Protein AF-A0A915YEK1-F1 (afdb_monomer_lite)

InterPro domains:
  IPR003736 Phenylacetic acid degradation-related domain [TIGR00369] (71-172)
  IPR006683 Thioesterase domain [PF03061] (92-166)
  IPR029069 HotDog domain superfamily [SSF54637] (61-173)

Sequence (188 aa):
MKVKVVNLLKWRLYWIEVFVKFLFLLAMLILLPKLTTMTRTTAETHYRKLERMYLDGANINSSFYETTSLNIKKESAIITLEVSPKYFHALGAMHGSVYFKVLDDAAFFAVNSIVMDAFVLTTNYNINIVRPISKGLIKAVGTVKFASRNLWIAESTLFDEKERVIAFGTGHFAKSRVALTEEIGYKL

Secondary structure (DSSP, 8-state):
--HHHHHHHHHHHHHHHHHHHHHHHHHHHHHHHHHHHHHHHHHHHHHHHHHHIIIII-HHHHHH-TT-EEEEETTEEEEEEEE-GGGB-TTSSB-HHHHHHHHHHHHHHHHHTT--SEEEEEEEEEEEE-S---SEEEEEEEEEEEE-SSEEEEEEEEE-TTS-EEEEEEEEEEEEEEE--GGGT---

Structure (mmCIF, N/CA/C/O backbone):
data_AF-A0A915YEK1-F1
#
_entry.id   AF-A0A915YEK1-F1
#
loop_
_atom_site.group_PDB
_atom_site.id
_atom_site.type_symbol
_atom_site.label_atom_id
_atom_site.label_alt_id
_atom_site.label_comp_id
_atom_site.label_asym_id
_atom_site.label_entity_id
_atom_site.label_seq_id
_atom_site.pdbx_PDB_ins_code
_atom_site.Cartn_x
_atom_site.Cartn_y
_atom_site.Cartn_z
_atom_site.occupancy
_atom_site.B_iso_or_equiv
_atom_site.auth_seq_id
_atom_site.auth_comp_id
_atom_site.auth_asym_id
_atom_site.auth_atom_id
_atom_site.pdbx_PDB_model_num
ATOM 1 N N . MET A 1 1 ? 29.144 -55.603 -50.527 1.00 50.78 1 MET A N 1
ATOM 2 C CA . MET A 1 1 ? 29.940 -54.826 -49.543 1.00 50.78 1 MET A CA 1
ATOM 3 C C . MET A 1 1 ? 29.463 -53.362 -49.370 1.00 50.78 1 MET A C 1
ATOM 5 O O . MET A 1 1 ? 30.287 -52.489 -49.155 1.00 50.78 1 MET A O 1
ATOM 9 N N . LYS A 1 2 ? 28.147 -53.057 -49.428 1.00 53.25 2 LYS A N 1
ATOM 10 C CA . LYS A 1 2 ? 27.610 -51.670 -49.325 1.00 53.25 2 LYS A CA 1
ATOM 11 C C . LYS A 1 2 ? 26.556 -51.444 -48.218 1.00 53.25 2 LYS A C 1
ATOM 13 O O . LYS A 1 2 ? 26.176 -50.309 -47.969 1.00 53.25 2 LYS A O 1
ATOM 18 N N . VAL A 1 3 ? 26.127 -52.492 -47.506 1.00 51.69 3 VAL A N 1
ATOM 19 C CA . VAL A 1 3 ? 25.037 -52.413 -46.504 1.00 51.69 3 VAL A CA 1
ATOM 20 C C . VAL A 1 3 ? 25.525 -51.973 -45.108 1.00 51.69 3 VAL A C 1
ATOM 22 O O . VAL A 1 3 ? 24.765 -51.391 -44.343 1.00 51.69 3 VAL A O 1
ATOM 25 N N . LYS A 1 4 ? 26.813 -52.155 -44.773 1.00 53.88 4 LYS A N 1
ATOM 26 C CA . LYS A 1 4 ? 27.356 -51.791 -43.445 1.00 53.88 4 LYS A CA 1
ATOM 27 C C . LYS A 1 4 ? 27.524 -50.278 -43.215 1.00 53.88 4 LYS A C 1
ATOM 29 O O . LYS A 1 4 ? 27.482 -49.840 -42.071 1.00 53.88 4 LYS A O 1
ATOM 34 N N . VAL A 1 5 ? 27.680 -49.474 -44.270 1.00 55.62 5 VAL A N 1
ATOM 35 C CA . VAL A 1 5 ? 28.007 -48.036 -44.148 1.00 55.62 5 VAL A CA 1
ATOM 36 C C . VAL A 1 5 ? 26.777 -47.183 -43.795 1.00 55.62 5 VAL A C 1
ATOM 38 O O . VAL A 1 5 ? 26.886 -46.240 -43.016 1.00 55.62 5 VAL A O 1
ATOM 41 N N . VAL A 1 6 ? 25.586 -47.551 -44.289 1.00 55.66 6 VAL A N 1
ATOM 42 C CA . VAL A 1 6 ? 24.334 -46.797 -44.058 1.00 55.66 6 VAL A CA 1
ATOM 43 C C . VAL A 1 6 ? 23.870 -46.880 -42.596 1.00 55.66 6 VAL A C 1
ATOM 45 O O . VAL A 1 6 ? 23.358 -45.901 -42.053 1.00 55.66 6 VAL A O 1
ATOM 48 N N . ASN A 1 7 ? 24.109 -48.010 -41.922 1.00 61.06 7 ASN A N 1
ATOM 49 C CA . ASN A 1 7 ? 23.816 -48.145 -40.493 1.00 61.06 7 ASN A CA 1
ATOM 50 C C . ASN A 1 7 ? 24.747 -47.282 -39.631 1.00 61.06 7 ASN A C 1
ATOM 52 O O . ASN A 1 7 ? 24.288 -46.683 -38.665 1.00 61.06 7 ASN A O 1
ATOM 56 N N . LEU A 1 8 ? 26.021 -47.132 -40.002 1.00 64.12 8 LEU A N 1
ATOM 57 C CA . LEU A 1 8 ? 26.974 -46.348 -39.212 1.00 64.12 8 LEU A CA 1
ATOM 58 C C . LEU A 1 8 ? 26.590 -44.858 -39.133 1.00 64.12 8 LEU A C 1
ATOM 60 O O . LEU A 1 8 ? 26.720 -44.244 -38.076 1.00 64.12 8 LEU A O 1
ATOM 64 N N . LEU A 1 9 ? 26.070 -44.283 -40.228 1.00 70.19 9 LEU A N 1
ATOM 65 C CA . LEU A 1 9 ? 25.613 -42.887 -40.256 1.00 70.19 9 LEU A CA 1
ATOM 66 C C . LEU A 1 9 ? 24.375 -42.658 -39.378 1.00 70.19 9 LEU A C 1
ATOM 68 O O . LEU A 1 9 ? 24.336 -41.682 -38.632 1.00 70.19 9 LEU A O 1
ATOM 72 N N . LYS A 1 10 ? 23.385 -43.559 -39.434 1.00 70.94 10 LYS A N 1
ATOM 73 C CA . LYS A 1 10 ? 22.173 -43.469 -38.601 1.00 70.94 10 LYS A CA 1
ATOM 74 C C . LYS A 1 10 ? 22.495 -43.584 -37.112 1.00 70.94 10 LYS A C 1
ATOM 76 O O . LYS A 1 10 ? 21.968 -42.817 -36.314 1.00 70.94 10 LYS A O 1
ATOM 81 N N . TRP A 1 11 ? 23.404 -44.488 -36.751 1.00 71.44 11 TRP A N 1
ATOM 82 C CA . TRP A 1 11 ? 23.879 -44.631 -35.375 1.00 71.44 11 TRP A CA 1
ATOM 83 C C . TRP A 1 11 ? 24.640 -43.391 -34.903 1.00 71.44 11 TRP A C 1
ATOM 85 O O . TRP A 1 11 ? 24.411 -42.912 -33.798 1.00 71.44 11 TRP A O 1
ATOM 95 N N . ARG A 1 12 ? 25.494 -42.815 -35.753 1.00 77.19 12 ARG A N 1
ATOM 96 C CA . ARG A 1 12 ? 26.216 -41.580 -35.436 1.00 77.19 12 ARG A CA 1
ATOM 97 C C . ARG A 1 12 ? 25.271 -40.389 -35.239 1.00 77.19 12 ARG A C 1
ATOM 99 O O . ARG A 1 12 ? 25.464 -39.637 -34.293 1.00 77.19 12 ARG A O 1
ATOM 106 N N . LEU A 1 13 ? 24.237 -40.245 -36.070 1.00 79.75 13 LEU A N 1
ATOM 107 C CA . LEU A 1 13 ? 23.200 -39.215 -35.905 1.00 79.75 13 LEU A CA 1
ATOM 108 C C . LEU A 1 13 ? 22.395 -39.407 -34.610 1.00 79.75 13 LEU A C 1
ATOM 110 O O . LEU A 1 13 ? 22.196 -38.444 -33.877 1.00 79.75 13 LEU A O 1
ATOM 114 N N . TYR A 1 14 ? 22.016 -40.647 -34.284 1.00 83.12 14 TYR A N 1
ATOM 115 C CA . TYR A 1 14 ? 21.336 -40.974 -33.027 1.00 83.12 14 TYR A CA 1
ATOM 116 C C . TYR A 1 14 ? 22.173 -40.589 -31.799 1.00 83.12 14 TYR A C 1
ATOM 118 O O . TYR A 1 14 ? 21.686 -39.910 -30.899 1.00 83.12 14 TYR A O 1
ATOM 126 N N . TRP A 1 15 ? 23.458 -40.956 -31.774 1.00 83.44 15 TRP A N 1
ATOM 127 C CA . TRP A 1 15 ? 24.345 -40.597 -30.665 1.00 83.44 15 TRP A CA 1
ATOM 128 C C . TRP A 1 15 ? 24.617 -39.092 -30.580 1.00 83.44 15 TRP A C 1
ATOM 130 O O . TRP A 1 15 ? 24.758 -38.578 -29.474 1.00 83.44 15 TRP A O 1
ATOM 140 N N . ILE A 1 16 ? 24.628 -38.369 -31.707 1.00 86.44 16 ILE A N 1
ATOM 141 C CA . ILE A 1 16 ? 24.692 -36.900 -31.712 1.00 86.44 16 ILE A CA 1
ATOM 142 C C . ILE A 1 16 ? 23.433 -36.306 -31.072 1.00 86.44 16 ILE A C 1
ATOM 144 O O . ILE A 1 16 ? 23.559 -35.445 -30.208 1.00 86.44 16 ILE A O 1
ATOM 148 N N . GLU A 1 17 ? 22.230 -36.770 -31.422 1.00 86.88 17 GLU A N 1
ATOM 149 C CA . GLU A 1 17 ? 20.994 -36.283 -30.791 1.00 86.88 17 GLU A CA 1
ATOM 150 C C . GLU A 1 17 ? 20.956 -36.563 -29.286 1.00 86.88 17 GLU A C 1
ATOM 152 O O . GLU A 1 17 ? 20.589 -35.687 -28.500 1.00 86.88 17 GLU A O 1
ATOM 157 N N . VAL A 1 18 ? 21.352 -37.770 -28.873 1.00 84.31 18 VAL A N 1
ATOM 158 C CA . VAL A 1 18 ? 21.442 -38.145 -27.454 1.00 84.31 18 VAL A CA 1
ATOM 159 C C . VAL A 1 18 ? 22.453 -37.254 -26.730 1.00 84.31 18 VAL A C 1
ATOM 161 O O . VAL A 1 18 ? 22.159 -36.746 -25.649 1.00 84.31 18 VAL A O 1
ATOM 164 N N . PHE A 1 19 ? 23.609 -36.997 -27.342 1.00 87.19 19 PHE A N 1
ATOM 165 C CA . PHE A 1 19 ? 24.644 -36.130 -26.786 1.00 87.19 19 PHE A CA 1
ATOM 166 C C . PHE A 1 19 ? 24.195 -34.663 -26.688 1.00 87.19 19 PHE A C 1
ATOM 168 O O . PHE A 1 19 ? 24.424 -34.024 -25.665 1.00 87.19 19 PHE A O 1
ATOM 175 N N . VAL A 1 20 ? 23.487 -34.137 -27.693 1.00 85.31 20 VAL A N 1
ATOM 176 C CA . VAL A 1 20 ? 22.922 -32.775 -27.674 1.00 85.31 20 VAL A CA 1
ATOM 177 C C . VAL A 1 20 ? 21.846 -32.637 -26.594 1.00 85.31 20 VAL A C 1
ATOM 179 O O . VAL A 1 20 ? 21.864 -31.664 -25.842 1.00 85.31 20 VAL A O 1
ATOM 182 N N . LYS A 1 21 ? 20.945 -33.621 -26.453 1.00 86.38 21 LYS A N 1
ATOM 183 C CA . LYS A 1 21 ? 19.943 -33.647 -25.369 1.00 86.38 21 LYS A CA 1
ATOM 184 C C . LYS A 1 21 ? 20.601 -33.718 -23.991 1.00 86.38 21 LYS A C 1
ATOM 186 O O . LYS A 1 21 ? 20.160 -33.030 -23.073 1.00 86.38 21 LYS A O 1
ATOM 191 N N . PHE A 1 22 ? 21.672 -34.500 -23.855 1.00 89.06 22 PHE A N 1
ATOM 192 C CA . PHE A 1 22 ? 22.452 -34.584 -22.623 1.00 89.06 22 PHE A CA 1
ATOM 193 C C . PHE A 1 22 ? 23.141 -33.254 -22.287 1.00 89.06 22 PHE A C 1
ATOM 195 O O . PHE A 1 22 ? 23.030 -32.787 -21.156 1.00 89.06 22 PHE A O 1
ATOM 202 N N . LEU A 1 23 ? 23.776 -32.594 -23.265 1.00 87.44 23 LEU A N 1
ATOM 203 C CA . LEU A 1 23 ? 24.356 -31.261 -23.075 1.00 87.44 23 LEU A CA 1
ATOM 204 C C . LEU A 1 23 ? 2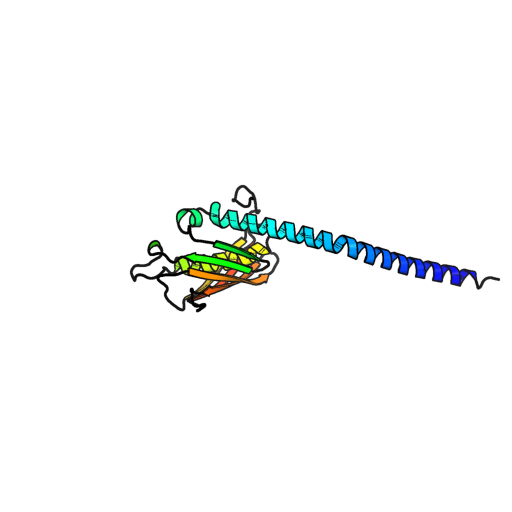3.302 -30.223 -22.683 1.00 87.44 23 LEU A C 1
ATOM 206 O O . LEU A 1 23 ? 23.563 -29.400 -21.810 1.00 87.44 23 LEU A O 1
ATOM 210 N N . PHE A 1 24 ? 22.116 -30.265 -23.294 1.00 86.62 24 PHE A N 1
ATOM 211 C CA . PHE A 1 24 ? 21.024 -29.351 -22.966 1.00 86.62 24 PHE A CA 1
ATOM 212 C C . PHE A 1 24 ? 20.520 -29.558 -21.530 1.00 86.62 24 PHE A C 1
ATOM 214 O O . PHE A 1 24 ? 20.350 -28.590 -20.791 1.00 86.62 24 PHE A O 1
ATOM 221 N N . LEU A 1 25 ? 20.349 -30.813 -21.100 1.00 83.88 25 LEU A N 1
ATOM 222 C CA . LEU A 1 25 ? 19.944 -31.147 -19.733 1.00 83.88 25 LEU A CA 1
ATOM 223 C C . LEU A 1 25 ? 21.012 -30.738 -18.705 1.00 83.88 25 LEU A C 1
ATOM 225 O O . LEU A 1 25 ? 20.683 -30.163 -17.668 1.00 83.88 25 LEU A O 1
ATOM 229 N N . LEU A 1 26 ? 22.291 -30.978 -19.011 1.00 86.06 26 LEU A N 1
ATOM 230 C CA . LEU A 1 26 ? 23.419 -30.571 -18.171 1.00 86.06 26 LEU A CA 1
ATOM 231 C C . LEU A 1 26 ? 23.511 -29.041 -18.065 1.00 86.06 26 LEU A C 1
ATOM 233 O O . LEU A 1 26 ? 23.693 -28.505 -16.972 1.00 86.06 26 LEU A O 1
ATOM 237 N N . ALA A 1 27 ? 23.317 -28.328 -19.178 1.00 84.38 27 ALA A N 1
ATOM 238 C CA . ALA A 1 27 ? 23.248 -26.872 -19.195 1.00 84.38 27 ALA A CA 1
ATOM 239 C C . ALA A 1 27 ? 22.065 -26.356 -18.361 1.00 84.38 27 ALA A C 1
ATOM 241 O O . ALA A 1 27 ? 22.257 -25.441 -17.564 1.00 84.38 27 ALA A O 1
ATOM 242 N N . MET A 1 28 ? 20.873 -26.962 -18.466 1.00 86.00 28 MET A N 1
ATOM 243 C CA . MET A 1 28 ? 19.726 -26.615 -17.616 1.00 86.00 28 MET A CA 1
ATOM 244 C C . MET A 1 28 ? 20.032 -26.824 -16.130 1.00 86.00 28 MET A C 1
ATOM 246 O O . MET A 1 28 ? 19.750 -25.924 -15.342 1.00 86.00 28 MET A O 1
ATOM 250 N N . LEU A 1 29 ? 20.659 -27.940 -15.737 1.00 85.50 29 LEU A N 1
ATOM 251 C CA . LEU A 1 29 ? 21.021 -28.201 -14.335 1.00 85.50 29 LEU A CA 1
ATOM 252 C C . LEU A 1 29 ? 21.954 -27.126 -13.751 1.00 85.50 29 LEU A C 1
ATOM 254 O O . LEU A 1 29 ? 21.853 -26.792 -12.574 1.00 85.50 29 LEU A O 1
ATOM 258 N N . ILE A 1 30 ? 22.850 -26.577 -14.574 1.00 83.50 30 ILE A N 1
ATOM 259 C CA . ILE A 1 30 ? 23.821 -25.553 -14.162 1.00 83.50 30 ILE A CA 1
ATOM 260 C C . ILE A 1 30 ? 23.214 -24.140 -14.219 1.00 83.50 30 ILE A C 1
ATOM 262 O O . ILE A 1 30 ? 23.509 -23.298 -13.365 1.00 83.50 30 ILE A O 1
ATOM 266 N N . LEU A 1 31 ? 22.386 -23.853 -15.226 1.00 80.12 31 LEU A N 1
ATOM 267 C CA . LEU A 1 31 ? 21.853 -22.515 -15.500 1.00 80.12 31 LEU A CA 1
ATOM 268 C C . LEU A 1 31 ? 20.572 -22.206 -14.720 1.00 80.12 31 LEU A C 1
ATOM 270 O O . LEU A 1 31 ? 20.424 -21.076 -14.259 1.00 80.12 31 LEU A O 1
ATOM 274 N N . LEU A 1 32 ? 19.666 -23.171 -14.528 1.00 75.38 32 LEU A N 1
ATOM 275 C CA . LEU A 1 32 ? 18.390 -22.952 -13.830 1.00 75.38 32 LEU A CA 1
ATOM 276 C C . LEU A 1 32 ? 18.566 -22.402 -12.406 1.00 75.38 32 LEU A C 1
ATOM 278 O O . LEU A 1 32 ? 17.885 -21.425 -12.083 1.00 75.38 32 LEU A O 1
ATOM 282 N N . PRO A 1 33 ? 19.475 -22.932 -11.559 1.00 79.38 33 PRO A N 1
ATOM 283 C CA . PRO A 1 33 ? 19.689 -22.377 -10.225 1.00 79.38 33 PRO A CA 1
ATOM 284 C C . PRO A 1 33 ? 20.208 -20.938 -10.290 1.00 79.38 33 PRO A C 1
ATOM 286 O O . PRO A 1 33 ? 19.747 -20.086 -9.538 1.00 79.38 33 PRO A O 1
ATOM 289 N N . LYS A 1 34 ? 21.116 -20.638 -11.230 1.00 70.56 34 LYS A N 1
ATOM 290 C CA . LYS A 1 34 ? 21.669 -19.287 -11.418 1.00 70.56 34 LYS A CA 1
ATOM 291 C C . LYS A 1 34 ? 20.609 -18.295 -11.893 1.00 70.56 34 LYS A C 1
ATOM 293 O O . LYS A 1 34 ? 20.523 -17.206 -11.332 1.00 70.56 34 LYS A O 1
ATOM 298 N N . LEU A 1 35 ? 19.783 -18.668 -12.876 1.00 67.88 35 LEU A N 1
ATOM 299 C CA . LEU A 1 35 ? 18.660 -17.841 -13.330 1.00 67.88 35 LEU A CA 1
ATOM 300 C C . LEU A 1 35 ? 17.668 -17.601 -12.192 1.00 67.88 35 LEU A C 1
ATOM 302 O O . LEU A 1 35 ? 17.277 -16.463 -11.954 1.00 67.88 35 LEU A O 1
ATOM 306 N N . THR A 1 36 ? 17.309 -18.652 -11.455 1.00 66.94 36 THR A N 1
ATOM 307 C CA . THR A 1 36 ? 16.372 -18.554 -10.330 1.00 66.94 36 THR A CA 1
ATOM 308 C C . THR A 1 36 ? 16.906 -17.598 -9.263 1.00 66.94 36 THR A C 1
ATOM 310 O O . THR A 1 36 ? 16.206 -16.668 -8.867 1.00 66.94 36 THR A O 1
ATOM 313 N N . THR A 1 37 ? 18.172 -17.742 -8.864 1.00 64.00 37 THR A N 1
ATOM 314 C CA . THR A 1 37 ? 18.816 -16.830 -7.910 1.00 64.00 37 THR A CA 1
ATOM 315 C C . THR A 1 37 ? 18.851 -15.394 -8.429 1.00 64.00 37 THR A C 1
ATOM 317 O O . THR A 1 37 ? 18.431 -14.496 -7.706 1.00 64.00 37 THR A O 1
ATOM 320 N N . MET A 1 38 ? 19.260 -15.157 -9.683 1.00 65.62 38 MET A N 1
ATOM 321 C CA . MET A 1 38 ? 19.274 -13.800 -10.245 1.00 65.62 38 MET A CA 1
ATOM 322 C C . MET A 1 38 ? 17.877 -13.171 -10.261 1.00 65.62 38 MET A C 1
ATOM 324 O O . MET A 1 38 ? 17.702 -12.074 -9.738 1.00 65.62 38 MET A O 1
ATOM 328 N N . THR A 1 39 ? 16.862 -13.880 -10.764 1.00 65.75 39 THR A N 1
ATOM 329 C CA . THR A 1 39 ? 15.478 -13.368 -10.781 1.00 65.75 39 THR A CA 1
ATOM 330 C C . THR A 1 39 ? 14.965 -13.031 -9.383 1.00 65.75 39 THR A C 1
ATOM 332 O O . THR A 1 39 ? 14.313 -12.004 -9.197 1.00 65.75 39 THR A O 1
ATOM 335 N N . ARG A 1 40 ? 15.319 -13.845 -8.381 1.00 67.88 40 ARG A N 1
ATOM 336 C CA . ARG A 1 40 ? 14.974 -13.596 -6.983 1.00 67.88 40 ARG A CA 1
ATOM 337 C C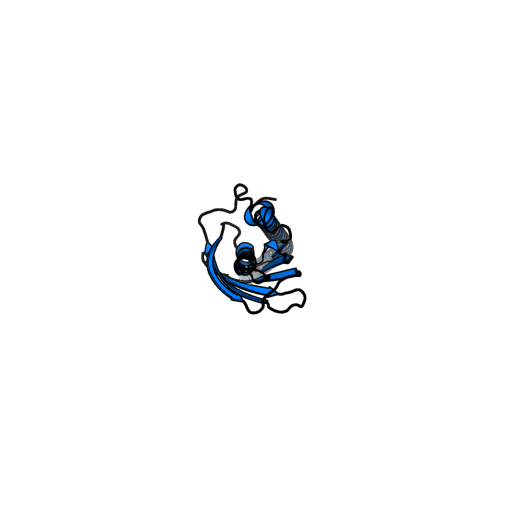 . ARG A 1 40 ? 15.662 -12.340 -6.448 1.00 67.88 40 ARG A C 1
ATOM 339 O O . ARG A 1 40 ? 14.987 -11.505 -5.858 1.00 67.88 40 ARG A O 1
ATOM 346 N N . THR A 1 41 ? 16.954 -12.153 -6.721 1.00 73.19 41 THR A N 1
ATOM 347 C CA . THR A 1 41 ? 17.689 -10.945 -6.300 1.00 73.19 41 THR A CA 1
ATOM 348 C C . THR A 1 41 ? 17.171 -9.670 -6.970 1.00 73.19 41 THR A C 1
ATOM 350 O O . THR A 1 41 ? 17.112 -8.618 -6.333 1.00 73.19 41 THR A O 1
ATOM 353 N N . THR A 1 42 ? 16.728 -9.749 -8.230 1.00 86.12 42 THR A N 1
ATOM 354 C CA . THR A 1 42 ? 16.113 -8.618 -8.938 1.00 86.12 42 THR A CA 1
ATOM 355 C C . THR A 1 42 ? 14.752 -8.261 -8.341 1.00 86.12 42 THR A C 1
ATOM 357 O O . THR A 1 42 ? 14.496 -7.086 -8.089 1.00 86.12 42 THR A O 1
ATOM 360 N N . ALA A 1 43 ? 13.906 -9.257 -8.059 1.00 92.25 43 ALA A N 1
ATOM 361 C CA . ALA A 1 43 ? 12.600 -9.042 -7.438 1.00 92.25 43 ALA A CA 1
ATOM 362 C C . ALA A 1 43 ? 12.721 -8.485 -6.010 1.00 92.25 43 ALA A C 1
ATOM 364 O O . ALA A 1 43 ? 12.078 -7.493 -5.685 1.00 92.25 43 ALA A O 1
ATOM 365 N N . GLU A 1 44 ? 13.588 -9.064 -5.175 1.00 94.25 44 GLU A N 1
ATOM 366 C CA . GLU A 1 44 ? 13.835 -8.571 -3.814 1.00 94.25 44 GLU A CA 1
ATOM 367 C C . GLU A 1 44 ? 14.336 -7.119 -3.835 1.00 94.25 44 GLU A C 1
ATOM 369 O O . GLU A 1 44 ? 13.835 -6.280 -3.087 1.00 94.25 44 GLU A O 1
ATOM 374 N N . THR A 1 45 ? 15.258 -6.790 -4.745 1.00 96.88 45 THR A N 1
ATOM 375 C CA . THR A 1 45 ? 15.738 -5.412 -4.931 1.00 96.88 45 THR A CA 1
ATOM 376 C C . THR A 1 45 ? 14.608 -4.467 -5.336 1.00 96.88 45 THR A C 1
ATOM 378 O O . THR A 1 45 ? 14.476 -3.386 -4.766 1.00 96.88 45 THR A O 1
ATOM 381 N N . HIS A 1 46 ? 13.782 -4.870 -6.302 1.00 97.56 46 HIS A N 1
ATOM 382 C CA . HIS A 1 46 ? 12.630 -4.094 -6.753 1.00 97.56 46 HIS A CA 1
ATOM 383 C C . HIS A 1 46 ? 11.658 -3.802 -5.602 1.00 97.56 46 HIS A C 1
ATOM 385 O O . HIS A 1 46 ? 11.269 -2.652 -5.403 1.00 97.56 46 HIS A O 1
ATOM 391 N N . TYR A 1 47 ? 11.345 -4.805 -4.781 1.00 98.19 47 TYR A N 1
ATOM 392 C CA . TYR A 1 47 ? 10.459 -4.644 -3.629 1.00 98.19 47 TYR A CA 1
ATOM 393 C C . TYR A 1 47 ? 11.028 -3.678 -2.593 1.00 98.19 47 TYR A C 1
ATOM 395 O O . TYR A 1 47 ? 10.314 -2.791 -2.140 1.00 98.19 47 TYR A O 1
ATOM 403 N N . ARG A 1 48 ? 12.327 -3.764 -2.277 1.00 97.94 48 ARG A N 1
ATOM 404 C CA . ARG A 1 48 ? 12.968 -2.818 -1.348 1.00 97.94 48 ARG A CA 1
ATOM 405 C C . ARG A 1 48 ? 12.934 -1.377 -1.850 1.00 97.94 48 ARG A C 1
ATOM 407 O O . ARG A 1 48 ? 12.711 -0.465 -1.060 1.00 97.94 48 ARG A O 1
ATOM 414 N N . LYS A 1 49 ? 13.121 -1.163 -3.154 1.00 97.94 49 LYS A N 1
ATOM 415 C CA . LYS A 1 49 ? 13.003 0.171 -3.757 1.00 97.94 49 LYS A CA 1
ATOM 416 C C . LYS A 1 49 ? 11.573 0.713 -3.671 1.00 97.94 49 LYS A C 1
ATOM 418 O O . LYS A 1 49 ? 11.396 1.885 -3.359 1.00 97.94 49 LYS A O 1
ATOM 423 N N . LEU A 1 50 ? 10.561 -0.129 -3.908 1.00 98.12 50 LEU A N 1
ATOM 424 C CA . LEU A 1 50 ? 9.151 0.243 -3.731 1.00 98.12 50 LEU A CA 1
ATOM 425 C C . LEU A 1 50 ? 8.823 0.569 -2.267 1.00 98.12 50 LEU A C 1
ATOM 427 O O . LEU A 1 50 ? 8.153 1.563 -2.006 1.00 98.12 50 LEU A O 1
ATOM 431 N N . GLU A 1 51 ? 9.324 -0.230 -1.322 1.00 97.88 51 GLU A N 1
ATOM 432 C CA . GLU A 1 51 ? 9.154 0.004 0.117 1.00 97.88 51 GLU A CA 1
ATOM 433 C C . GLU A 1 51 ? 9.692 1.379 0.528 1.00 97.88 51 GLU A C 1
ATOM 435 O O . GLU A 1 51 ? 8.980 2.138 1.179 1.00 97.88 51 GLU A O 1
ATOM 440 N N . ARG A 1 52 ? 10.899 1.751 0.088 1.00 96.38 52 ARG A N 1
ATOM 441 C CA . ARG A 1 52 ? 11.478 3.075 0.380 1.00 96.38 52 ARG A CA 1
ATOM 442 C C . ARG A 1 52 ? 10.760 4.214 -0.327 1.00 96.38 52 ARG A C 1
ATOM 444 O O . ARG A 1 52 ? 10.494 5.246 0.283 1.00 96.38 52 ARG A O 1
ATOM 451 N N . MET A 1 53 ? 10.401 4.019 -1.597 1.00 96.69 53 MET A N 1
ATOM 452 C CA . MET A 1 53 ? 9.596 4.983 -2.350 1.00 96.69 53 MET A CA 1
ATOM 453 C C . MET A 1 53 ? 8.290 5.301 -1.609 1.00 96.69 53 MET A C 1
ATOM 455 O O . MET A 1 53 ? 7.873 6.454 -1.559 1.00 96.69 53 MET A O 1
ATOM 459 N N . TYR A 1 54 ? 7.670 4.288 -1.001 1.00 97.06 54 TYR A N 1
ATOM 460 C CA . TYR A 1 54 ? 6.443 4.427 -0.230 1.00 97.06 54 TYR A CA 1
ATOM 461 C C . TYR A 1 54 ? 6.662 5.058 1.146 1.00 97.06 54 TYR A C 1
ATOM 463 O O . TYR A 1 54 ? 6.004 6.044 1.465 1.00 97.06 54 TYR A O 1
ATOM 471 N N . LEU A 1 55 ? 7.543 4.492 1.970 1.00 95.75 55 LEU A N 1
ATOM 472 C CA . LEU A 1 55 ? 7.681 4.877 3.377 1.00 95.75 55 LEU A CA 1
ATOM 473 C C . LEU A 1 55 ? 8.408 6.217 3.542 1.00 95.75 55 LEU A C 1
ATOM 475 O O . LEU A 1 55 ? 7.961 7.060 4.317 1.00 95.75 55 LEU A O 1
ATOM 479 N N . ASP A 1 56 ? 9.468 6.434 2.762 1.00 92.31 56 ASP A N 1
ATOM 480 C CA . ASP A 1 56 ? 10.347 7.598 2.898 1.00 92.31 56 ASP A CA 1
ATOM 481 C C . ASP A 1 56 ? 10.100 8.634 1.794 1.00 92.31 56 ASP A C 1
ATOM 483 O O . ASP A 1 56 ? 10.125 9.840 2.039 1.00 92.31 56 ASP A O 1
ATOM 487 N N . GLY A 1 57 ? 9.872 8.166 0.562 1.00 92.12 57 GLY A N 1
ATOM 488 C CA . GLY A 1 57 ? 9.756 9.021 -0.622 1.00 92.12 57 GLY A CA 1
ATOM 489 C C . GLY A 1 57 ? 8.405 9.722 -0.766 1.00 92.12 57 GLY A C 1
ATOM 490 O O . GLY A 1 57 ? 8.333 10.821 -1.317 1.00 92.12 57 GLY A O 1
ATOM 491 N N . ALA A 1 58 ? 7.324 9.119 -0.269 1.00 94.25 58 ALA A N 1
ATOM 492 C CA . ALA A 1 58 ? 5.993 9.697 -0.369 1.00 94.25 58 ALA A CA 1
ATOM 493 C C . ALA A 1 58 ? 5.701 10.605 0.834 1.00 94.25 58 ALA A C 1
ATOM 495 O O . ALA A 1 58 ? 5.437 10.123 1.936 1.00 94.25 58 ALA A O 1
ATOM 496 N N . ASN A 1 59 ? 5.646 11.923 0.598 1.00 94.88 59 ASN A N 1
ATOM 497 C CA . ASN A 1 59 ? 5.371 12.939 1.628 1.00 94.88 59 ASN A CA 1
ATOM 498 C C . ASN A 1 59 ? 4.147 12.621 2.494 1.00 94.88 59 ASN A C 1
ATOM 500 O O . ASN A 1 59 ? 4.140 12.900 3.690 1.00 94.88 59 ASN A O 1
ATOM 504 N N . ILE A 1 60 ? 3.103 12.036 1.898 1.00 94.50 60 ILE A N 1
ATOM 505 C CA . ILE A 1 60 ? 1.890 11.673 2.629 1.00 94.50 60 ILE A CA 1
ATOM 506 C C . ILE A 1 60 ? 2.183 10.665 3.749 1.00 94.50 60 ILE A C 1
ATOM 508 O O . ILE A 1 60 ? 1.643 10.819 4.838 1.00 94.50 60 ILE A O 1
ATOM 512 N N . ASN A 1 61 ? 3.055 9.677 3.522 1.00 94.38 61 ASN A N 1
ATOM 513 C CA . ASN A 1 61 ? 3.400 8.679 4.535 1.00 94.38 61 ASN A CA 1
ATOM 514 C C . ASN A 1 61 ? 4.357 9.246 5.569 1.00 94.38 61 ASN A C 1
ATOM 516 O O . ASN A 1 61 ? 4.050 9.183 6.757 1.00 94.38 61 ASN A O 1
ATOM 520 N N . SER A 1 62 ? 5.452 9.858 5.118 1.00 89.44 62 SER A N 1
ATOM 521 C CA . SER A 1 62 ? 6.471 10.404 6.015 1.00 89.44 62 SER A CA 1
ATOM 522 C C . SER A 1 62 ? 5.939 11.525 6.914 1.00 89.44 62 SER A C 1
ATOM 524 O O . SER A 1 62 ? 6.437 11.699 8.022 1.00 89.44 62 SER A O 1
ATOM 526 N N . SER A 1 63 ? 4.899 12.250 6.480 1.00 92.62 63 SER A N 1
ATOM 527 C CA . SER A 1 63 ? 4.325 13.365 7.250 1.00 92.62 63 SER A CA 1
ATOM 528 C C . SER A 1 63 ? 3.103 13.000 8.100 1.00 92.62 63 SER A C 1
ATOM 530 O O . SER A 1 63 ? 2.809 13.720 9.051 1.00 92.62 63 SER A O 1
ATOM 532 N N . PHE A 1 64 ? 2.347 11.943 7.762 1.00 94.12 64 PHE A N 1
ATOM 533 C CA . PHE A 1 64 ? 1.055 11.663 8.419 1.00 94.12 64 PHE A CA 1
ATOM 534 C C . PHE A 1 64 ? 0.856 10.215 8.889 1.00 94.12 64 PHE A C 1
ATOM 536 O O . PHE A 1 64 ? -0.010 9.978 9.743 1.00 94.12 64 PHE A O 1
ATOM 543 N N . TYR A 1 65 ? 1.620 9.246 8.377 1.00 96.81 65 TYR A N 1
ATOM 544 C CA . TYR A 1 65 ? 1.404 7.813 8.613 1.00 96.81 65 TYR A CA 1
ATOM 545 C C . TYR A 1 65 ? 2.693 7.085 9.022 1.00 96.81 65 TYR A C 1
ATOM 547 O O . TYR A 1 65 ? 3.113 6.121 8.387 1.00 96.81 65 TYR A O 1
ATOM 555 N N . GLU A 1 66 ? 3.301 7.526 10.119 1.00 93.88 66 GLU A N 1
ATOM 556 C CA . GLU A 1 66 ? 4.632 7.116 10.593 1.00 93.88 66 GLU A CA 1
ATOM 557 C C . GLU A 1 66 ? 4.686 5.657 11.073 1.00 93.88 66 GLU A C 1
ATOM 559 O O . GLU A 1 66 ? 5.754 5.056 11.106 1.00 93.88 66 GLU A O 1
ATOM 564 N N . THR A 1 67 ? 3.544 5.067 11.439 1.00 97.25 67 THR A N 1
ATOM 565 C CA . THR A 1 67 ? 3.450 3.656 11.861 1.00 97.25 67 THR A CA 1
ATOM 566 C C . THR A 1 67 ? 3.169 2.702 10.702 1.00 97.25 67 THR A C 1
ATOM 568 O O . THR A 1 67 ? 2.948 1.508 10.917 1.00 97.25 67 THR A O 1
ATOM 571 N N . THR A 1 68 ? 3.154 3.215 9.469 1.00 98.25 68 THR A N 1
ATOM 572 C CA . THR A 1 68 ? 2.915 2.392 8.287 1.00 98.25 68 THR A CA 1
ATOM 573 C C . THR A 1 68 ? 4.052 1.401 8.087 1.00 98.25 68 THR A C 1
ATOM 575 O O . THR A 1 68 ? 5.221 1.777 8.097 1.00 98.25 68 THR A O 1
ATOM 578 N N . SER A 1 69 ? 3.714 0.142 7.821 1.00 98.31 69 SER A N 1
ATOM 579 C CA . SER A 1 69 ? 4.660 -0.829 7.270 1.00 98.31 69 SER A CA 1
ATOM 580 C C . SER A 1 69 ? 4.173 -1.346 5.923 1.00 98.31 69 SER A C 1
ATOM 582 O O . SER A 1 69 ? 2.979 -1.296 5.628 1.00 98.31 69 SER A O 1
ATOM 584 N N . LEU A 1 70 ? 5.101 -1.840 5.106 1.00 98.69 70 LEU A N 1
ATOM 585 C CA . LEU A 1 70 ? 4.815 -2.467 3.824 1.00 98.69 70 LEU A CA 1
ATOM 586 C C . LEU A 1 70 ? 5.680 -3.721 3.680 1.00 98.69 70 LEU A C 1
ATOM 588 O O . LEU A 1 70 ? 6.893 -3.674 3.868 1.00 98.69 70 LEU A O 1
ATOM 592 N N . ASN A 1 71 ? 5.051 -4.843 3.340 1.00 98.62 71 ASN A N 1
ATOM 593 C CA . ASN A 1 71 ? 5.721 -6.068 2.928 1.00 98.62 71 ASN A CA 1
ATOM 594 C C . ASN A 1 71 ? 5.212 -6.482 1.550 1.00 98.62 71 ASN A C 1
ATOM 596 O O . ASN A 1 71 ? 4.019 -6.741 1.389 1.00 98.62 71 ASN A O 1
ATOM 600 N N . ILE A 1 72 ? 6.111 -6.575 0.573 1.00 98.75 72 ILE A N 1
ATOM 601 C CA . ILE A 1 72 ? 5.758 -6.948 -0.799 1.00 98.75 72 ILE A CA 1
ATOM 602 C C . ILE A 1 72 ? 6.193 -8.385 -1.083 1.00 98.75 72 ILE A C 1
ATOM 604 O O . ILE A 1 72 ? 7.298 -8.817 -0.745 1.00 98.75 72 ILE A O 1
ATOM 608 N N . LYS A 1 73 ? 5.313 -9.128 -1.749 1.00 98.31 73 LYS A N 1
ATOM 609 C CA . LYS A 1 73 ? 5.589 -10.419 -2.379 1.00 98.31 73 LYS A CA 1
ATOM 610 C C . LYS A 1 73 ? 5.083 -10.376 -3.817 1.00 98.31 73 LYS A C 1
ATOM 612 O O . LYS A 1 73 ? 4.392 -9.449 -4.224 1.00 98.31 73 LYS A O 1
ATOM 617 N N . LYS A 1 74 ? 5.418 -11.398 -4.604 1.00 98.12 74 LYS A N 1
ATOM 618 C CA . LYS A 1 74 ? 4.878 -11.505 -5.962 1.00 98.12 74 LYS A CA 1
ATOM 619 C C . LYS A 1 74 ? 3.344 -11.525 -5.903 1.00 98.12 74 LYS A C 1
ATOM 621 O O . LYS A 1 74 ? 2.779 -12.369 -5.213 1.00 98.12 74 LYS A O 1
ATOM 626 N N . GLU A 1 75 ? 2.717 -10.600 -6.625 1.00 98.62 75 GLU A N 1
ATOM 627 C CA . GLU A 1 75 ? 1.265 -10.416 -6.772 1.00 98.62 75 GLU A CA 1
ATOM 628 C C . GLU A 1 75 ? 0.511 -10.128 -5.465 1.00 98.62 75 GLU A C 1
ATOM 630 O O . GLU A 1 75 ? -0.714 -10.242 -5.420 1.00 98.62 75 GLU A O 1
ATOM 635 N N . SER A 1 76 ? 1.216 -9.728 -4.402 1.00 98.75 76 SER A N 1
ATOM 636 C CA . SER A 1 76 ? 0.617 -9.462 -3.096 1.00 98.75 76 SER A CA 1
ATOM 637 C C . SER A 1 76 ? 1.407 -8.426 -2.304 1.00 98.75 76 SER A C 1
ATOM 639 O O . SER A 1 76 ? 2.634 -8.394 -2.347 1.00 98.75 76 SER A O 1
ATOM 641 N N . ALA A 1 77 ? 0.709 -7.600 -1.535 1.00 98.88 77 ALA A N 1
ATOM 642 C CA . ALA A 1 77 ? 1.338 -6.709 -0.575 1.00 98.88 77 ALA A CA 1
ATOM 643 C C . ALA A 1 77 ? 0.521 -6.654 0.711 1.00 98.88 77 ALA A C 1
ATOM 645 O O . ALA A 1 77 ? -0.707 -6.753 0.691 1.00 98.88 77 ALA A O 1
ATOM 646 N N . ILE A 1 78 ? 1.218 -6.505 1.831 1.00 98.94 78 ILE A N 1
ATOM 647 C CA . ILE A 1 78 ? 0.623 -6.348 3.151 1.00 98.94 78 ILE A CA 1
ATOM 648 C C . ILE A 1 78 ? 1.042 -4.991 3.687 1.00 98.94 78 ILE A C 1
ATOM 650 O O . ILE A 1 78 ? 2.235 -4.695 3.739 1.00 98.94 78 ILE A O 1
ATOM 654 N N . ILE A 1 79 ? 0.064 -4.195 4.103 1.00 98.88 79 ILE A N 1
ATOM 655 C CA . ILE A 1 79 ? 0.286 -2.914 4.767 1.00 98.88 79 ILE A CA 1
ATOM 656 C C . ILE A 1 79 ? -0.297 -2.983 6.163 1.00 98.88 79 ILE A C 1
ATOM 658 O O . ILE A 1 79 ? -1.411 -3.472 6.347 1.00 98.88 79 ILE A O 1
ATOM 662 N N . THR A 1 80 ? 0.435 -2.468 7.144 1.00 98.81 80 THR A N 1
ATOM 663 C CA . THR A 1 80 ? -0.096 -2.273 8.496 1.00 98.81 80 THR A CA 1
ATOM 664 C C . THR A 1 80 ? -0.069 -0.807 8.875 1.00 98.81 80 THR A C 1
ATOM 666 O O . THR A 1 80 ? 0.810 -0.084 8.419 1.00 98.81 80 THR A O 1
ATOM 669 N N . LEU A 1 81 ? -0.997 -0.385 9.729 1.00 98.75 81 LEU A N 1
ATOM 670 C CA . LEU A 1 81 ? -1.044 0.964 10.292 1.00 98.75 81 LEU A CA 1
ATOM 671 C C . LEU A 1 81 ? -1.615 0.897 11.713 1.00 98.75 81 LEU A C 1
ATOM 673 O O . LEU A 1 81 ? -2.609 0.210 11.941 1.00 98.75 81 LEU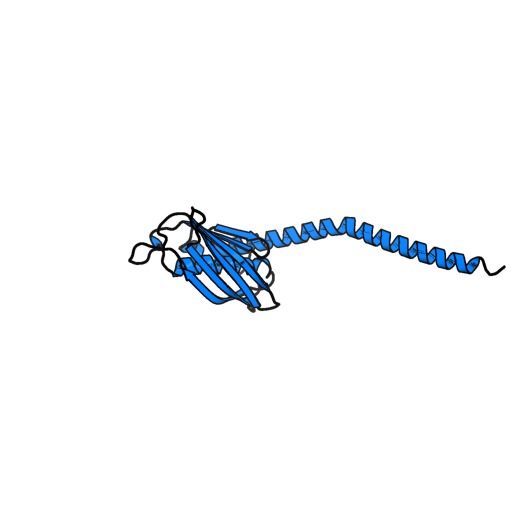 A O 1
ATOM 677 N N . GLU A 1 82 ? -1.012 1.611 12.662 1.00 98.50 82 GLU A N 1
ATOM 678 C CA . GLU A 1 82 ? -1.588 1.764 14.005 1.00 98.50 82 GLU A CA 1
ATOM 679 C C . GLU A 1 82 ? -2.662 2.857 13.980 1.00 98.50 82 GLU A C 1
ATOM 681 O O . GLU A 1 82 ? -2.393 3.996 13.586 1.00 98.50 82 GLU A O 1
ATOM 686 N N . VAL A 1 83 ? -3.885 2.535 14.405 1.00 98.38 83 VAL A N 1
ATOM 687 C CA . VAL A 1 83 ? -4.987 3.502 14.427 1.00 98.38 83 VAL A CA 1
ATOM 688 C C . VAL A 1 83 ? -4.760 4.533 15.534 1.00 98.38 83 VAL A C 1
ATOM 690 O O . VAL A 1 83 ? -4.629 4.197 16.708 1.00 98.38 83 VAL A O 1
ATOM 693 N N . SER A 1 84 ? -4.776 5.813 15.159 1.00 97.94 84 SER A N 1
ATOM 694 C CA . SER A 1 84 ? -4.510 6.949 16.044 1.00 97.94 84 SER A CA 1
ATOM 695 C C . SER A 1 84 ? -5.640 7.988 15.989 1.00 97.94 84 SER A C 1
ATOM 697 O O . SER A 1 84 ? -6.224 8.174 14.917 1.00 97.94 84 SER A O 1
ATOM 699 N N . PRO A 1 85 ? -5.921 8.732 17.083 1.00 97.69 85 PRO A N 1
ATOM 700 C CA . PRO A 1 85 ? -6.938 9.788 17.104 1.00 97.69 85 PRO A CA 1
ATOM 701 C C . PRO A 1 85 ? -6.811 10.856 16.016 1.00 97.69 85 PRO A C 1
ATOM 703 O O . PRO A 1 85 ? -7.817 11.419 15.594 1.00 97.69 85 PRO A O 1
ATOM 706 N N . LYS A 1 86 ? -5.600 11.100 15.498 1.00 96.94 86 LYS A N 1
ATOM 707 C CA . LYS A 1 86 ? -5.379 12.031 14.376 1.00 96.94 86 LYS A CA 1
ATOM 708 C C . LYS A 1 86 ? -6.055 11.603 13.068 1.00 96.94 86 LYS A C 1
ATOM 710 O O . LYS A 1 86 ? -6.188 12.409 12.155 1.00 96.94 86 LYS A O 1
ATOM 715 N N . TYR A 1 87 ? -6.474 10.343 12.969 1.00 98.12 87 TYR A N 1
ATOM 716 C CA . TYR A 1 87 ? -7.190 9.801 11.818 1.00 98.12 87 TYR A CA 1
ATOM 717 C C . TYR A 1 87 ? -8.707 9.890 11.962 1.00 98.12 87 TYR A C 1
ATOM 719 O O . TYR A 1 87 ? -9.418 9.408 11.080 1.00 98.12 87 TYR A O 1
ATOM 727 N N . PHE A 1 88 ? -9.226 10.423 13.070 1.00 98.44 88 PHE A N 1
ATOM 728 C CA . PHE A 1 88 ? -10.650 10.328 13.358 1.00 98.44 88 PHE A CA 1
ATOM 729 C C . PHE A 1 88 ? -11.455 11.442 12.701 1.00 98.44 88 PHE A C 1
ATOM 731 O O . PHE A 1 88 ? -11.042 12.595 12.631 1.00 98.44 88 PHE A O 1
ATOM 738 N N . HIS A 1 89 ? -12.660 11.089 12.267 1.00 97.81 89 HIS A N 1
ATOM 739 C CA . HIS A 1 89 ? -13.714 12.062 12.005 1.00 97.81 89 HIS A CA 1
ATOM 740 C C . HIS A 1 89 ? -14.403 12.484 13.316 1.00 97.81 89 HIS A C 1
ATOM 742 O O . HIS A 1 89 ? -14.188 11.872 14.365 1.00 97.81 89 HIS A O 1
ATOM 748 N N . ALA A 1 90 ? -15.339 13.434 13.248 1.00 97.50 90 ALA A N 1
ATOM 749 C CA . ALA A 1 90 ? -16.013 14.014 14.417 1.00 97.50 90 ALA A CA 1
ATOM 750 C C . ALA A 1 90 ? -16.696 13.007 15.374 1.00 97.50 90 ALA A C 1
ATOM 752 O O . ALA A 1 90 ? -16.796 13.286 16.563 1.00 97.50 90 ALA A O 1
ATOM 753 N N . LEU A 1 91 ? -17.123 11.826 14.901 1.00 96.88 91 LEU A N 1
ATOM 754 C CA . LEU A 1 91 ? -17.715 10.776 15.753 1.00 96.88 91 LEU A CA 1
ATOM 755 C C . LEU A 1 91 ? -16.688 9.858 16.457 1.00 96.88 91 LEU A C 1
ATOM 757 O O . LEU A 1 91 ? -17.072 8.836 17.016 1.00 96.88 91 LEU A O 1
ATOM 761 N N . GLY A 1 92 ? -15.388 10.174 16.422 1.00 97.19 92 GLY A N 1
ATOM 762 C CA . GLY A 1 92 ? -14.370 9.444 17.195 1.00 97.19 92 GLY A CA 1
ATOM 763 C C . GLY A 1 92 ? -13.959 8.074 16.634 1.00 97.19 92 GLY A C 1
ATOM 764 O O . GLY A 1 92 ? -13.489 7.220 17.383 1.00 97.19 92 GLY A O 1
ATOM 765 N N . ALA A 1 93 ? -14.129 7.854 15.329 1.00 98.00 93 ALA A N 1
ATOM 766 C CA . ALA A 1 93 ? -13.633 6.675 14.618 1.00 98.00 93 ALA A CA 1
ATOM 767 C C . ALA A 1 93 ? -12.836 7.095 13.380 1.00 98.00 93 ALA A C 1
ATOM 769 O O . ALA A 1 93 ? -12.962 8.228 12.910 1.00 98.00 93 ALA A O 1
ATOM 770 N N . MET A 1 94 ? -12.011 6.181 12.868 1.00 98.19 94 MET A N 1
ATOM 771 C CA . MET A 1 94 ? -11.163 6.393 11.697 1.00 98.19 94 MET A CA 1
ATOM 772 C C . MET A 1 94 ? -11.976 6.929 10.508 1.00 98.19 94 MET A C 1
ATOM 774 O O . MET A 1 94 ? -13.048 6.416 10.195 1.00 98.19 94 MET A O 1
ATOM 778 N N . HIS A 1 95 ? -11.476 7.971 9.846 1.00 98.38 95 HIS A N 1
ATOM 779 C CA . HIS A 1 95 ? -12.123 8.581 8.689 1.00 98.38 95 HIS A CA 1
ATOM 780 C C . HIS A 1 95 ? -12.029 7.659 7.459 1.00 98.38 95 HIS A C 1
ATOM 782 O O . HIS A 1 95 ? -11.029 6.966 7.261 1.00 98.38 95 HIS A O 1
ATOM 788 N N . GLY A 1 96 ? -13.048 7.688 6.589 1.00 98.06 96 GLY A N 1
ATOM 789 C CA . GLY A 1 96 ? -13.136 6.853 5.380 1.00 98.06 96 GLY A CA 1
ATOM 790 C C . GLY A 1 96 ? -11.919 6.950 4.447 1.00 98.06 96 GLY A C 1
ATOM 791 O O . GLY A 1 96 ? -11.541 5.967 3.815 1.00 98.06 96 GLY A O 1
ATOM 792 N N . SER A 1 97 ? -11.254 8.108 4.420 1.00 98.12 97 SER A N 1
ATOM 793 C CA . SER A 1 97 ? -10.021 8.331 3.649 1.00 98.12 97 SER A CA 1
ATOM 794 C C . SER A 1 97 ? -8.873 7.412 4.066 1.00 98.12 97 SER A C 1
ATOM 796 O O . SER A 1 97 ? -8.088 7.014 3.212 1.00 98.12 97 SER A O 1
ATOM 798 N N . VAL A 1 98 ? -8.779 7.043 5.347 1.00 98.50 98 VAL A N 1
ATOM 799 C CA . VAL A 1 98 ? -7.711 6.161 5.837 1.00 98.50 98 VAL A CA 1
ATOM 800 C C . VAL A 1 98 ? -7.992 4.712 5.453 1.00 98.50 98 VAL A C 1
ATOM 802 O O . VAL A 1 98 ? -7.076 4.021 5.018 1.00 98.50 98 VAL A O 1
ATOM 805 N N . TYR A 1 99 ? -9.256 4.268 5.501 1.00 98.75 99 TYR A N 1
ATOM 806 C CA . TYR A 1 99 ? -9.631 2.956 4.954 1.00 98.75 99 TYR A CA 1
ATOM 807 C C . TYR A 1 99 ? -9.276 2.866 3.471 1.00 98.75 99 TYR A C 1
ATOM 809 O O . TYR A 1 99 ? -8.623 1.909 3.064 1.00 98.75 99 TYR A O 1
ATOM 817 N N . PHE A 1 100 ? -9.689 3.869 2.683 1.00 98.69 100 PHE A N 1
ATOM 818 C CA . PHE A 1 100 ? -9.390 3.933 1.254 1.00 98.69 100 PHE A CA 1
ATOM 819 C C . PHE A 1 100 ? -7.885 3.880 1.001 1.00 98.69 100 PHE A C 1
ATOM 821 O O . PHE A 1 100 ? -7.444 3.008 0.264 1.00 98.69 100 PHE A O 1
ATOM 828 N N . LYS A 1 101 ? -7.107 4.745 1.663 1.00 98.38 101 LYS A N 1
ATOM 829 C CA . LYS A 1 101 ? -5.652 4.796 1.511 1.00 98.38 101 LYS A CA 1
ATOM 830 C C . LYS A 1 101 ? -5.008 3.424 1.718 1.00 98.38 101 LYS A C 1
ATOM 832 O O . LYS A 1 101 ? -4.343 2.927 0.823 1.00 98.38 101 LYS A O 1
ATOM 837 N N . VAL A 1 102 ? -5.218 2.798 2.877 1.00 98.56 102 VAL A N 1
ATOM 838 C CA . VAL A 1 102 ? -4.503 1.557 3.234 1.00 98.56 102 VAL A CA 1
ATOM 839 C C . VAL A 1 102 ? -4.931 0.392 2.325 1.00 98.56 102 VAL A C 1
ATOM 841 O O . VAL A 1 102 ? -4.110 -0.454 1.971 1.00 98.56 102 VAL A O 1
ATOM 844 N N . LEU A 1 103 ? -6.200 0.356 1.904 1.00 98.94 103 LEU A N 1
ATOM 845 C CA . LEU A 1 103 ? -6.699 -0.635 0.948 1.00 98.94 103 LEU A CA 1
ATOM 846 C C . LEU A 1 103 ? -6.145 -0.423 -0.469 1.00 98.94 103 LEU A C 1
ATOM 848 O O . LEU A 1 103 ? -5.704 -1.399 -1.085 1.00 98.94 103 LEU A O 1
ATOM 852 N N . ASP A 1 104 ? -6.167 0.812 -0.976 1.00 98.88 104 ASP A N 1
ATOM 853 C CA . ASP A 1 104 ? -5.640 1.149 -2.301 1.00 98.88 104 ASP A CA 1
ATOM 854 C C . ASP A 1 104 ? -4.137 0.907 -2.356 1.00 98.88 104 ASP A C 1
ATOM 856 O O . ASP A 1 104 ? -3.682 0.201 -3.246 1.00 98.88 104 ASP A O 1
ATOM 860 N N . ASP A 1 105 ? -3.378 1.360 -1.355 1.00 98.75 105 ASP A N 1
ATOM 861 C CA . ASP A 1 105 ? -1.931 1.152 -1.289 1.00 98.75 105 ASP A CA 1
ATOM 862 C C . ASP A 1 105 ? -1.584 -0.350 -1.317 1.00 98.75 105 ASP A C 1
ATOM 864 O O . ASP A 1 105 ? -0.691 -0.777 -2.049 1.00 98.75 105 ASP A O 1
ATOM 868 N N . ALA A 1 106 ? -2.312 -1.196 -0.578 1.00 98.94 106 ALA A N 1
ATOM 869 C CA . ALA A 1 106 ? -2.051 -2.636 -0.575 1.00 98.94 106 ALA A CA 1
ATOM 870 C C . ALA A 1 106 ? -2.327 -3.271 -1.951 1.00 98.94 106 ALA A C 1
ATOM 872 O O . ALA A 1 106 ? -1.543 -4.093 -2.431 1.00 98.94 106 ALA A O 1
ATOM 873 N N . ALA A 1 107 ? -3.417 -2.883 -2.615 1.00 98.94 107 ALA A N 1
ATOM 874 C CA . ALA A 1 107 ? -3.728 -3.335 -3.971 1.00 98.94 107 ALA A CA 1
ATOM 875 C C . ALA A 1 107 ? -2.714 -2.791 -5.001 1.00 98.94 107 ALA A C 1
ATOM 877 O O . ALA A 1 107 ? -2.231 -3.534 -5.859 1.00 98.94 107 ALA A O 1
ATOM 878 N N . PHE A 1 108 ? -2.324 -1.526 -4.863 1.00 98.75 108 PHE A N 1
ATOM 879 C CA . PHE A 1 108 ? -1.331 -0.836 -5.675 1.00 98.75 108 PHE A CA 1
ATOM 880 C C . PHE A 1 108 ? 0.028 -1.533 -5.602 1.00 98.75 108 PHE A C 1
ATOM 882 O O . PHE A 1 108 ? 0.614 -1.843 -6.639 1.00 98.75 108 PHE A O 1
ATOM 889 N N . PHE A 1 109 ? 0.537 -1.839 -4.406 1.00 98.75 109 PHE A N 1
ATOM 890 C CA . PHE A 1 109 ? 1.825 -2.524 -4.266 1.00 98.75 109 PHE A CA 1
ATOM 891 C C . PHE A 1 109 ? 1.763 -3.997 -4.671 1.00 98.75 109 PHE A C 1
ATOM 893 O O . PHE A 1 109 ? 2.754 -4.518 -5.185 1.00 98.75 109 PHE A O 1
ATOM 900 N N . ALA A 1 110 ? 0.604 -4.652 -4.547 1.00 98.88 110 ALA A N 1
ATOM 901 C CA . ALA A 1 110 ? 0.407 -5.974 -5.135 1.00 98.88 110 ALA A CA 1
ATOM 902 C C . ALA A 1 110 ? 0.582 -5.930 -6.663 1.00 98.88 110 ALA A C 1
ATOM 904 O O . ALA A 1 110 ? 1.280 -6.778 -7.214 1.00 98.88 110 ALA A O 1
ATOM 905 N N . VAL A 1 111 ? 0.031 -4.918 -7.346 1.00 98.81 111 VAL A N 1
ATOM 906 C CA . VAL A 1 111 ? 0.247 -4.712 -8.790 1.00 98.81 111 VAL A CA 1
ATOM 907 C C . VAL A 1 111 ? 1.696 -4.342 -9.095 1.00 98.81 111 VAL A C 1
ATOM 909 O O . VAL A 1 111 ? 2.310 -4.964 -9.960 1.00 98.81 111 VAL A O 1
ATOM 912 N N . ASN A 1 112 ? 2.279 -3.380 -8.375 1.00 98.38 112 ASN A N 1
ATOM 913 C CA . ASN A 1 112 ? 3.656 -2.955 -8.640 1.00 98.38 112 ASN A CA 1
ATOM 914 C C . ASN A 1 112 ? 4.661 -4.088 -8.446 1.00 98.38 112 ASN A C 1
ATOM 916 O O . ASN A 1 112 ? 5.655 -4.092 -9.148 1.00 98.38 112 ASN A O 1
ATOM 920 N N . SER A 1 113 ? 4.378 -5.099 -7.616 1.00 98.38 113 SER A N 1
ATOM 921 C CA . SER A 1 113 ? 5.250 -6.275 -7.475 1.00 98.38 113 SER A CA 1
ATOM 922 C C . SER A 1 113 ? 5.558 -7.013 -8.793 1.00 98.38 113 SER A C 1
ATOM 924 O O . SER A 1 113 ? 6.545 -7.745 -8.879 1.00 98.38 113 SER A O 1
ATOM 926 N N . ILE A 1 114 ? 4.717 -6.845 -9.821 1.00 97.62 114 ILE A N 1
ATOM 927 C CA . ILE A 1 114 ? 4.896 -7.440 -11.152 1.00 97.62 114 ILE A CA 1
ATOM 928 C C . ILE A 1 114 ? 5.115 -6.398 -12.259 1.00 97.62 114 ILE A C 1
ATOM 930 O O . ILE A 1 114 ? 5.326 -6.780 -13.411 1.00 97.62 114 ILE A O 1
ATOM 934 N N . VAL A 1 115 ? 5.099 -5.099 -11.937 1.00 97.62 115 VAL A N 1
ATOM 935 C CA . VAL A 1 115 ? 5.348 -4.003 -12.886 1.00 97.62 115 VAL A CA 1
ATOM 936 C C . VAL A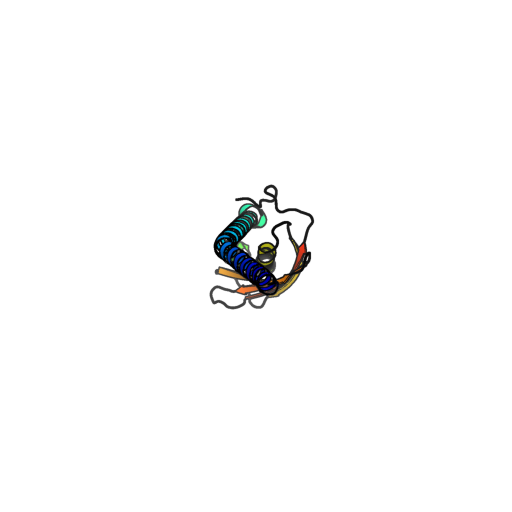 1 115 ? 6.692 -3.361 -12.564 1.00 97.62 115 VAL A C 1
ATOM 938 O O . VAL A 1 115 ? 6.819 -2.530 -11.674 1.00 97.62 115 VAL A O 1
ATOM 941 N N . MET A 1 116 ? 7.717 -3.765 -13.313 1.00 95.69 116 MET A N 1
ATOM 942 C CA . MET A 1 116 ? 9.107 -3.422 -12.995 1.00 95.69 116 MET A CA 1
ATOM 943 C C . MET A 1 116 ? 9.640 -2.187 -13.730 1.00 95.69 116 MET A C 1
ATOM 945 O O . MET A 1 116 ? 10.727 -1.717 -13.401 1.00 95.69 116 MET A O 1
ATOM 949 N N . ASP A 1 117 ? 8.926 -1.681 -14.738 1.00 94.94 117 ASP A N 1
ATOM 950 C CA . ASP A 1 117 ? 9.455 -0.690 -15.683 1.00 94.94 117 ASP A CA 1
ATOM 951 C C . ASP A 1 117 ? 8.767 0.679 -15.631 1.00 94.94 117 ASP A C 1
ATOM 953 O O . ASP A 1 117 ? 9.353 1.670 -16.065 1.00 94.94 117 ASP A O 1
ATOM 957 N N . ALA A 1 118 ? 7.550 0.765 -15.094 1.00 96.50 118 ALA A N 1
ATOM 958 C CA . ALA A 1 118 ? 6.789 2.007 -15.056 1.00 96.50 118 ALA A CA 1
ATOM 959 C C . ALA A 1 118 ? 5.948 2.136 -13.790 1.00 96.50 118 ALA A C 1
ATOM 961 O O . ALA A 1 118 ? 5.495 1.150 -13.216 1.00 96.50 118 ALA A O 1
ATOM 962 N N . PHE A 1 119 ? 5.683 3.380 -13.411 1.00 95.50 119 PHE A N 1
ATOM 963 C CA . PHE A 1 119 ? 4.735 3.715 -12.365 1.00 95.50 119 PHE A CA 1
ATOM 964 C C . PHE A 1 119 ? 3.312 3.376 -12.833 1.00 95.50 119 PHE A C 1
ATOM 966 O O . PHE A 1 119 ? 2.934 3.693 -13.969 1.00 95.50 119 PHE A O 1
ATOM 973 N N . VAL A 1 120 ? 2.511 2.744 -11.981 1.00 97.56 120 VAL A N 1
ATOM 974 C CA . VAL A 1 120 ? 1.080 2.508 -12.245 1.00 97.56 120 VAL A CA 1
ATOM 975 C C . VAL A 1 120 ? 0.230 3.583 -11.576 1.00 97.56 120 VAL A C 1
ATOM 977 O O . VAL A 1 120 ? 0.688 4.274 -10.676 1.00 97.56 120 VAL A O 1
ATOM 980 N N . LEU A 1 121 ? -1.009 3.751 -12.022 1.00 98.00 121 LEU A N 1
ATOM 981 C CA . LEU A 1 121 ? -1.938 4.744 -11.484 1.00 98.00 121 LEU A CA 1
ATOM 982 C C . LEU A 1 121 ? -3.263 4.077 -11.134 1.00 98.00 121 LEU A C 1
ATOM 984 O O . LEU A 1 121 ? -3.793 3.309 -11.941 1.00 98.00 121 LEU A O 1
ATOM 988 N N . THR A 1 122 ? -3.811 4.402 -9.965 1.00 98.69 122 THR A N 1
ATOM 989 C CA . THR A 1 122 ? -5.180 4.035 -9.592 1.00 98.69 122 THR A CA 1
ATOM 990 C C . THR A 1 122 ? -6.154 4.796 -10.492 1.00 98.69 122 THR A C 1
ATOM 992 O O . THR A 1 122 ? -6.141 6.023 -10.548 1.00 98.69 122 THR A O 1
ATOM 995 N N . THR A 1 123 ? -6.991 4.068 -11.229 1.00 98.56 123 THR A N 1
ATOM 996 C CA . THR A 1 123 ? -7.983 4.644 -12.162 1.00 98.56 123 THR A CA 1
ATOM 997 C C . THR A 1 123 ? -9.409 4.534 -11.644 1.00 98.56 123 THR A C 1
ATOM 999 O O . THR A 1 123 ? -10.254 5.370 -11.949 1.00 98.56 123 THR A O 1
ATOM 1002 N N . ASN A 1 124 ? -9.677 3.501 -10.850 1.00 98.69 124 ASN A N 1
ATOM 1003 C CA . ASN A 1 124 ? -10.939 3.287 -10.166 1.00 98.69 124 ASN A CA 1
ATOM 1004 C C . ASN A 1 124 ? -10.657 2.495 -8.892 1.00 98.69 124 ASN A C 1
ATOM 1006 O O . ASN A 1 124 ? -9.810 1.600 -8.904 1.00 98.69 124 ASN A O 1
ATOM 1010 N N . TYR A 1 125 ? -11.386 2.804 -7.827 1.00 98.75 125 TYR A N 1
ATOM 1011 C CA . TYR A 1 125 ? -11.415 1.971 -6.642 1.00 98.75 125 TYR A CA 1
ATOM 1012 C C . TYR A 1 125 ? -12.826 1.928 -6.062 1.00 98.75 125 TYR A C 1
ATOM 1014 O O . TYR A 1 125 ? -13.437 2.970 -5.817 1.00 98.75 125 TYR A O 1
ATOM 1022 N N . ASN A 1 126 ? -13.332 0.725 -5.802 1.00 98.75 126 ASN A N 1
ATOM 1023 C CA . ASN A 1 126 ? -14.566 0.514 -5.057 1.00 98.75 126 ASN A CA 1
ATOM 1024 C C . ASN A 1 126 ? -14.245 -0.063 -3.676 1.00 98.75 126 ASN A C 1
ATOM 1026 O O . ASN A 1 126 ? -13.472 -1.012 -3.563 1.00 98.75 126 ASN A O 1
ATOM 1030 N N . ILE A 1 127 ? -14.848 0.503 -2.630 1.00 98.62 127 ILE A N 1
ATOM 1031 C CA . ILE A 1 127 ? -14.637 0.103 -1.238 1.00 98.62 127 ILE A CA 1
ATOM 1032 C C . ILE A 1 127 ? -15.972 -0.159 -0.541 1.00 98.62 127 ILE A C 1
ATOM 1034 O O . ILE A 1 127 ? -16.929 0.598 -0.688 1.00 98.62 127 ILE A O 1
ATOM 1038 N N . ASN A 1 128 ? -15.989 -1.204 0.281 1.00 98.81 128 ASN A N 1
ATOM 1039 C CA . ASN A 1 128 ? -17.055 -1.536 1.213 1.00 98.81 128 ASN A CA 1
ATOM 1040 C C . ASN A 1 128 ? -16.488 -1.469 2.636 1.00 98.81 128 ASN A C 1
ATOM 1042 O O . ASN A 1 128 ? -15.598 -2.244 2.989 1.00 98.81 128 ASN A O 1
ATOM 1046 N N . ILE A 1 129 ? -16.991 -0.546 3.458 1.00 98.56 129 ILE A N 1
ATOM 1047 C CA . ILE A 1 129 ? -16.615 -0.419 4.874 1.00 98.56 129 ILE A CA 1
ATOM 1048 C C . ILE A 1 129 ? -17.681 -1.130 5.703 1.00 98.56 129 ILE A C 1
ATOM 1050 O O . ILE A 1 129 ? -18.853 -0.767 5.646 1.00 98.56 129 ILE A O 1
ATOM 1054 N N . VAL A 1 130 ? -17.282 -2.153 6.460 1.00 98.00 130 VAL A N 1
ATOM 1055 C CA . VAL A 1 130 ? -18.220 -3.031 7.178 1.00 98.00 130 VAL A CA 1
ATOM 1056 C C . VAL A 1 130 ? -18.235 -2.800 8.685 1.00 98.00 130 VAL A C 1
ATOM 1058 O O . VAL A 1 130 ? -19.225 -3.130 9.335 1.00 98.00 130 VAL A O 1
ATOM 1061 N N . ARG A 1 131 ? -17.149 -2.273 9.269 1.00 97.94 131 ARG A N 1
ATOM 1062 C CA . ARG A 1 131 ? -17.032 -2.048 10.719 1.00 97.94 131 ARG A CA 1
ATOM 1063 C C . ARG A 1 131 ? -16.242 -0.769 11.017 1.00 97.94 131 ARG A C 1
ATOM 1065 O O . ARG A 1 131 ? -15.191 -0.581 10.406 1.00 97.94 131 ARG A O 1
ATOM 1072 N N . PRO A 1 132 ? -16.690 0.077 11.964 1.00 97.62 132 PRO A N 1
ATOM 1073 C CA . PRO A 1 132 ? -15.891 1.200 12.436 1.00 97.62 132 PRO A CA 1
ATOM 1074 C C . PRO A 1 132 ? -14.716 0.710 13.295 1.00 97.62 132 PRO A C 1
ATOM 1076 O O . PRO A 1 132 ? -14.837 -0.283 14.018 1.00 97.62 132 PRO A O 1
ATOM 1079 N N . ILE A 1 133 ? -13.602 1.442 13.267 1.00 98.12 133 ILE A N 1
ATOM 1080 C CA . ILE A 1 133 ? -12.440 1.215 14.131 1.00 98.12 133 ILE A CA 1
ATOM 1081 C C . ILE A 1 133 ? -11.925 2.529 14.717 1.00 98.12 133 ILE A C 1
ATOM 1083 O O . ILE A 1 133 ? -11.952 3.571 14.061 1.00 98.12 133 ILE A O 1
ATOM 1087 N N . SER A 1 134 ? -11.466 2.478 15.964 1.00 98.00 134 SER A N 1
ATOM 1088 C CA . SER A 1 134 ? -10.972 3.641 16.713 1.00 98.00 134 SER A CA 1
ATOM 1089 C C . SER A 1 134 ? -9.687 3.361 17.496 1.00 98.00 134 SER A C 1
ATOM 1091 O O . SER A 1 134 ? -9.243 4.213 18.253 1.00 98.00 134 SER A O 1
ATOM 1093 N N . LYS A 1 135 ? -9.087 2.175 17.366 1.00 98.19 135 LYS A N 1
ATOM 1094 C CA . LYS A 1 135 ? -7.802 1.830 17.993 1.00 98.19 135 LYS A CA 1
ATOM 1095 C C . LYS A 1 135 ? -7.241 0.527 17.431 1.00 98.19 135 LYS A C 1
ATOM 1097 O O . LYS A 1 135 ? -7.989 -0.239 16.821 1.00 98.19 135 LYS A O 1
ATOM 1102 N N . GLY A 1 136 ? -5.980 0.267 17.755 1.00 98.19 136 GLY A N 1
ATOM 1103 C CA . GLY A 1 136 ? -5.288 -0.979 17.467 1.00 98.19 136 GLY A CA 1
ATOM 1104 C C . GLY A 1 136 ? -4.683 -1.011 16.071 1.00 98.19 136 GLY A C 1
ATOM 1105 O O . GLY A 1 136 ? -4.850 -0.091 15.264 1.00 98.19 136 GLY A O 1
ATOM 1106 N N . LEU A 1 137 ? -4.001 -2.115 15.789 1.00 98.62 137 LEU A N 1
ATOM 1107 C CA . LEU A 1 137 ? -3.347 -2.347 14.514 1.00 98.62 137 LEU A CA 1
ATOM 1108 C C . LEU A 1 137 ? -4.366 -2.796 13.462 1.00 98.62 137 LEU A C 1
ATOM 1110 O O . LEU A 1 137 ? -5.143 -3.729 13.686 1.00 98.62 137 LEU A O 1
ATOM 1114 N N . ILE A 1 138 ? -4.319 -2.167 12.289 1.00 98.81 138 ILE A N 1
ATOM 1115 C CA . ILE A 1 138 ? -5.025 -2.634 11.094 1.00 98.81 138 ILE A CA 1
ATOM 1116 C C . ILE A 1 138 ? -4.046 -3.205 10.077 1.00 98.81 138 ILE A C 1
ATOM 1118 O O . ILE A 1 138 ? -2.910 -2.743 9.964 1.00 98.81 138 ILE A O 1
ATOM 1122 N N . LYS A 1 139 ? -4.498 -4.209 9.323 1.00 98.88 139 LYS A N 1
ATOM 1123 C CA . LYS A 1 139 ? -3.699 -4.931 8.327 1.00 98.88 139 LYS A CA 1
ATOM 1124 C C . LYS A 1 139 ? -4.469 -5.043 7.016 1.00 98.88 139 LYS A C 1
ATOM 1126 O O . LYS A 1 139 ? -5.470 -5.752 6.961 1.00 98.88 139 LYS A O 1
ATOM 1131 N N . ALA A 1 140 ? -4.023 -4.353 5.971 1.00 98.94 140 ALA A N 1
ATOM 1132 C CA . ALA A 1 140 ? -4.533 -4.520 4.615 1.00 98.94 140 ALA A CA 1
ATOM 1133 C C . ALA A 1 140 ? -3.725 -5.588 3.882 1.00 98.94 140 ALA A C 1
ATOM 1135 O O . ALA A 1 140 ? -2.497 -5.564 3.903 1.00 98.94 140 ALA A O 1
ATOM 1136 N N . VAL A 1 141 ? -4.410 -6.498 3.198 1.00 98.94 141 VAL A N 1
ATOM 1137 C CA . VAL A 1 141 ? -3.800 -7.499 2.320 1.00 98.94 141 VAL A CA 1
ATOM 1138 C C . VAL A 1 141 ? -4.323 -7.274 0.912 1.00 98.94 141 VAL A C 1
ATOM 1140 O O . VAL A 1 141 ? -5.522 -7.408 0.686 1.00 98.94 141 VAL A O 1
ATOM 1143 N N . GLY A 1 142 ? -3.432 -6.925 -0.014 1.00 98.94 142 GLY A N 1
ATOM 1144 C CA . GLY A 1 142 ? -3.710 -6.764 -1.437 1.00 98.94 142 GLY A CA 1
ATOM 1145 C C . GLY A 1 142 ? -3.301 -7.993 -2.243 1.00 98.94 142 GLY A C 1
ATOM 1146 O O . GLY A 1 142 ? -2.340 -8.689 -1.899 1.00 98.94 142 GLY A O 1
ATOM 1147 N N . THR A 1 143 ? -4.030 -8.295 -3.316 1.00 98.88 143 THR A N 1
ATOM 1148 C CA . THR A 1 143 ? -3.725 -9.408 -4.228 1.00 98.88 143 THR A CA 1
ATOM 1149 C C . THR A 1 143 ? -4.165 -9.086 -5.651 1.00 98.88 143 THR A C 1
ATOM 1151 O O . THR A 1 143 ? -5.294 -8.644 -5.871 1.00 98.88 143 THR A O 1
ATOM 1154 N N . VAL A 1 144 ? -3.293 -9.338 -6.628 1.00 98.88 144 VAL A N 1
ATOM 1155 C CA . VAL A 1 144 ? -3.619 -9.187 -8.055 1.00 98.88 144 VAL A CA 1
ATOM 1156 C C . VAL A 1 144 ? -4.617 -10.266 -8.478 1.00 98.88 144 VAL A C 1
ATOM 1158 O O . VAL A 1 144 ? -4.475 -11.435 -8.132 1.00 98.88 144 VAL A O 1
ATOM 1161 N N . LYS A 1 145 ? -5.634 -9.873 -9.245 1.00 98.75 145 LYS A N 1
ATOM 1162 C CA . LYS A 1 145 ? -6.699 -10.760 -9.745 1.00 98.75 145 LYS A CA 1
ATOM 1163 C C . LYS A 1 145 ? -6.740 -10.853 -11.253 1.00 98.75 145 LYS A C 1
ATOM 1165 O O . LYS A 1 145 ? -7.134 -11.877 -11.801 1.00 98.75 145 LYS A O 1
ATOM 1170 N N . PHE A 1 146 ? -6.301 -9.797 -11.920 1.00 98.69 146 PHE A N 1
ATOM 1171 C CA . PHE A 1 146 ? -6.147 -9.768 -13.360 1.00 98.69 146 PHE A CA 1
ATOM 1172 C C . PHE A 1 146 ? -4.917 -8.948 -13.725 1.00 98.69 146 PHE A C 1
ATOM 1174 O O . PHE A 1 146 ? -4.692 -7.871 -13.168 1.00 98.69 146 PHE A O 1
ATOM 1181 N N . ALA A 1 147 ? -4.152 -9.444 -14.693 1.00 98.38 147 ALA A N 1
ATOM 1182 C CA . ALA A 1 147 ? -2.987 -8.765 -15.228 1.00 98.38 147 ALA A CA 1
ATOM 1183 C C . ALA A 1 147 ? -3.012 -8.791 -16.756 1.00 98.38 147 ALA A C 1
ATOM 1185 O O . ALA A 1 147 ? -3.207 -9.832 -17.383 1.00 98.38 147 ALA A O 1
ATOM 1186 N N . SER A 1 148 ? -2.768 -7.631 -17.353 1.00 97.31 148 SER A N 1
ATOM 1187 C CA . SER A 1 148 ? -2.533 -7.469 -18.785 1.00 97.31 148 SER A CA 1
ATOM 1188 C C . SER A 1 148 ? -1.327 -6.555 -19.004 1.00 97.31 148 SER A C 1
ATOM 1190 O O . SER A 1 148 ? -0.674 -6.132 -18.054 1.00 97.31 148 SER A O 1
ATOM 1192 N N . ARG A 1 149 ? -1.019 -6.220 -20.262 1.00 95.81 149 ARG A N 1
ATOM 1193 C CA . ARG A 1 149 ? 0.132 -5.362 -20.583 1.00 95.81 149 ARG A CA 1
ATOM 1194 C C . ARG A 1 149 ? 0.055 -3.973 -19.930 1.00 95.81 149 ARG A C 1
ATOM 1196 O O . ARG A 1 149 ? 1.090 -3.446 -19.538 1.00 95.81 149 ARG A O 1
ATOM 1203 N N . ASN A 1 150 ? -1.137 -3.374 -19.880 1.00 97.69 150 ASN A N 1
ATOM 1204 C CA . ASN A 1 150 ? -1.316 -1.971 -19.484 1.00 97.69 150 ASN A CA 1
ATOM 1205 C C . ASN A 1 150 ? -2.401 -1.754 -18.419 1.00 97.69 150 ASN A C 1
ATOM 1207 O O . ASN A 1 150 ? -2.603 -0.613 -18.007 1.00 97.69 150 ASN A O 1
ATOM 1211 N N . LEU A 1 151 ? -3.118 -2.807 -18.022 1.00 98.38 151 LEU A N 1
ATOM 1212 C CA . LEU A 1 151 ? -4.239 -2.746 -17.085 1.00 98.38 151 LEU A CA 1
ATOM 1213 C C . LEU A 1 151 ? -4.185 -3.922 -16.112 1.00 98.38 151 LEU A C 1
ATOM 1215 O O . LEU A 1 151 ? -3.946 -5.060 -16.531 1.00 98.38 151 LEU A O 1
ATOM 1219 N N . TRP A 1 152 ? -4.480 -3.648 -14.846 1.00 98.81 152 TRP A N 1
ATOM 1220 C CA . TRP A 1 152 ? -4.545 -4.634 -13.773 1.00 98.81 152 TRP A CA 1
ATOM 1221 C C . TRP A 1 152 ? -5.786 -4.421 -12.919 1.00 98.81 152 TRP A C 1
ATOM 1223 O O . TRP A 1 152 ? -6.268 -3.298 -12.771 1.00 98.81 152 TRP A O 1
ATOM 1233 N N . ILE A 1 153 ? -6.267 -5.511 -12.332 1.00 98.88 153 ILE A N 1
ATOM 1234 C CA . ILE A 1 153 ? -7.288 -5.484 -11.286 1.00 98.88 153 ILE A CA 1
ATOM 1235 C C . ILE A 1 153 ? -6.693 -6.178 -10.071 1.00 98.88 153 ILE A C 1
ATOM 1237 O O . ILE A 1 153 ? -6.138 -7.275 -10.192 1.00 98.88 153 ILE A O 1
ATOM 1241 N N . ALA A 1 154 ? -6.811 -5.548 -8.910 1.00 98.94 154 ALA A N 1
ATOM 1242 C CA . ALA A 1 154 ? -6.417 -6.130 -7.639 1.00 98.94 154 ALA A CA 1
ATOM 1243 C C . ALA A 1 154 ? -7.519 -5.930 -6.601 1.00 98.94 154 ALA A C 1
ATOM 1245 O O . ALA A 1 154 ? -8.276 -4.962 -6.640 1.00 98.94 154 ALA A O 1
ATOM 1246 N N . GLU A 1 155 ? -7.606 -6.868 -5.674 1.00 98.88 155 GLU A N 1
ATOM 1247 C CA . GLU A 1 155 ? -8.478 -6.784 -4.509 1.00 98.88 155 GLU A CA 1
ATOM 1248 C C . GLU A 1 155 ? -7.638 -6.471 -3.280 1.00 98.88 155 GLU A C 1
ATOM 1250 O O . GLU A 1 155 ? -6.463 -6.846 -3.218 1.00 98.88 155 GLU A O 1
ATOM 1255 N N . SER A 1 156 ? -8.251 -5.865 -2.268 1.00 98.94 156 SER A N 1
ATOM 1256 C CA . SER A 1 156 ? -7.663 -5.858 -0.936 1.00 98.94 156 SER A CA 1
ATOM 1257 C C . SER A 1 156 ? -8.703 -5.976 0.170 1.00 98.94 156 SER A C 1
ATOM 1259 O O . SER A 1 156 ? -9.870 -5.610 0.017 1.00 98.94 156 SER A O 1
ATOM 12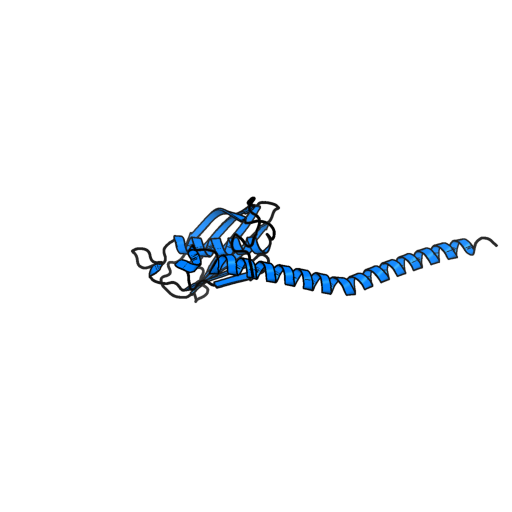61 N N . THR A 1 157 ? -8.278 -6.552 1.291 1.00 98.94 157 THR A N 1
ATOM 1262 C CA . THR A 1 157 ? -9.096 -6.740 2.495 1.00 98.94 157 THR A CA 1
ATOM 1263 C C . THR A 1 157 ? -8.360 -6.177 3.700 1.00 98.94 157 THR A C 1
ATOM 1265 O O . THR A 1 157 ? -7.173 -6.441 3.877 1.00 98.94 157 THR A O 1
ATOM 1268 N N . LEU A 1 158 ? -9.068 -5.407 4.522 1.00 98.88 158 LEU A N 1
ATOM 1269 C CA . LEU A 1 158 ? -8.565 -4.781 5.736 1.00 98.88 158 LEU A CA 1
ATOM 1270 C C . LEU A 1 158 ? -9.083 -5.535 6.957 1.00 98.88 158 LEU A C 1
ATOM 1272 O O . LEU A 1 158 ? -10.292 -5.728 7.109 1.00 98.88 158 LEU A O 1
ATOM 1276 N N . PHE A 1 159 ? -8.164 -5.911 7.835 1.00 98.88 159 PHE A N 1
ATOM 1277 C CA . PHE A 1 159 ? -8.423 -6.651 9.062 1.00 98.88 159 PHE A CA 1
ATOM 1278 C C . PHE A 1 159 ? -8.066 -5.811 10.289 1.00 98.88 159 PHE A C 1
ATOM 1280 O O . PHE A 1 159 ? -7.163 -4.975 10.220 1.00 98.88 159 PHE A O 1
ATOM 1287 N N . ASP A 1 160 ? -8.754 -6.051 11.403 1.00 98.50 160 ASP A N 1
ATOM 1288 C CA . ASP A 1 160 ? -8.334 -5.586 12.728 1.00 98.50 160 ASP A CA 1
ATOM 1289 C C . ASP A 1 160 ? -7.422 -6.605 13.441 1.00 98.50 160 ASP A C 1
ATOM 1291 O O . ASP A 1 160 ? -7.156 -7.693 12.929 1.00 98.50 160 ASP A O 1
ATOM 1295 N N . GLU A 1 161 ? -6.978 -6.272 14.656 1.00 97.25 161 GLU A N 1
ATOM 1296 C CA . GLU A 1 161 ? -6.136 -7.122 15.518 1.00 97.25 161 GLU A CA 1
ATOM 1297 C C . GLU A 1 161 ? -6.739 -8.504 15.844 1.00 97.25 161 GLU A C 1
ATOM 1299 O O . GLU A 1 161 ? -6.031 -9.412 16.273 1.00 97.25 161 GLU A O 1
ATOM 1304 N N . LYS A 1 162 ? -8.056 -8.671 15.663 1.00 97.56 162 LYS A N 1
ATOM 1305 C CA . LYS A 1 162 ? -8.785 -9.924 15.900 1.00 97.56 162 LYS A CA 1
ATOM 1306 C C . LYS A 1 162 ? -9.029 -10.691 14.601 1.00 97.56 162 LYS A C 1
ATOM 1308 O O . LYS A 1 162 ? -9.869 -11.589 14.584 1.00 97.56 162 LYS A O 1
ATOM 1313 N N . GLU A 1 163 ? -8.347 -10.311 13.520 1.00 97.88 163 GLU A N 1
ATOM 1314 C CA . GLU A 1 163 ? -8.502 -10.865 12.172 1.00 97.88 163 GLU A CA 1
ATOM 1315 C C . GLU A 1 163 ? -9.936 -10.736 11.626 1.00 97.88 163 GLU A C 1
ATOM 1317 O O . GLU A 1 163 ? -10.365 -11.488 10.747 1.00 97.88 163 GLU A O 1
ATOM 1322 N N . ARG A 1 164 ? -10.712 -9.763 12.120 1.00 98.38 164 ARG A N 1
ATOM 1323 C CA . ARG A 1 164 ? -12.049 -9.482 11.588 1.00 98.38 164 ARG A CA 1
ATOM 1324 C C . ARG A 1 164 ? -11.918 -8.535 10.410 1.00 98.38 164 ARG A C 1
ATOM 1326 O O . ARG A 1 164 ? -11.260 -7.504 10.512 1.00 98.38 164 ARG A O 1
ATOM 1333 N N . VAL A 1 165 ? -12.612 -8.836 9.316 1.00 98.75 165 VAL A N 1
ATOM 1334 C CA . VAL A 1 165 ? -12.703 -7.926 8.167 1.00 98.75 165 VAL A CA 1
ATOM 1335 C C . VAL A 1 165 ? -13.410 -6.639 8.594 1.00 98.75 165 VAL A C 1
ATOM 1337 O O . VAL A 1 165 ? -14.536 -6.692 9.088 1.00 98.75 165 VAL A O 1
ATOM 1340 N N . ILE A 1 166 ? -12.785 -5.482 8.395 1.00 98.56 166 ILE A N 1
ATOM 1341 C CA . ILE A 1 166 ? -13.381 -4.168 8.691 1.00 98.56 166 ILE A CA 1
ATOM 1342 C C . ILE A 1 166 ? -13.695 -3.360 7.430 1.00 98.56 166 ILE A C 1
ATOM 1344 O O . ILE A 1 166 ? -14.611 -2.538 7.446 1.00 98.56 166 ILE A O 1
ATOM 1348 N N . ALA A 1 167 ? -13.009 -3.646 6.324 1.00 98.88 167 ALA A N 1
ATOM 1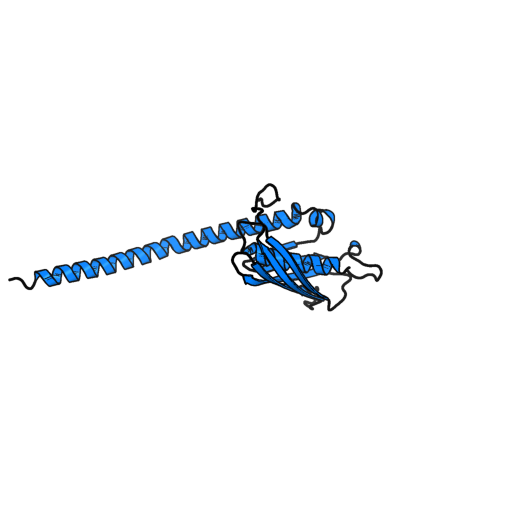349 C CA . ALA A 1 167 ? -13.329 -3.138 4.997 1.00 98.88 167 ALA A CA 1
ATOM 1350 C C . ALA A 1 167 ? -12.700 -4.029 3.916 1.00 98.88 167 ALA A C 1
ATOM 1352 O O . ALA A 1 167 ? -11.776 -4.791 4.194 1.00 98.88 167 ALA A O 1
ATOM 1353 N N . PHE A 1 168 ? -13.184 -3.933 2.686 1.00 98.94 168 PHE A N 1
ATOM 1354 C CA . PHE A 1 168 ? -12.583 -4.586 1.523 1.00 98.94 168 PHE A CA 1
ATOM 1355 C C . PHE A 1 168 ? -12.894 -3.795 0.256 1.00 98.94 168 PHE A C 1
ATOM 1357 O O . PHE A 1 168 ? -13.816 -2.978 0.237 1.00 98.94 168 PHE A O 1
ATOM 1364 N N . GLY A 1 169 ? -12.133 -4.024 -0.807 1.00 98.75 169 GLY A N 1
ATOM 1365 C CA . GLY A 1 169 ? -12.332 -3.310 -2.057 1.00 98.75 169 GLY A CA 1
ATOM 1366 C C . GLY A 1 169 ? -11.666 -3.947 -3.263 1.00 98.75 169 GLY A C 1
ATOM 1367 O O . GLY A 1 169 ? -10.967 -4.958 -3.168 1.00 98.75 169 GLY A O 1
ATOM 1368 N N . THR A 1 170 ? -11.910 -3.331 -4.411 1.00 98.88 170 THR A N 1
ATOM 1369 C CA . THR A 1 170 ? -11.354 -3.726 -5.703 1.00 98.88 170 THR A CA 1
ATOM 1370 C C . THR A 1 170 ? -10.889 -2.478 -6.437 1.00 98.88 170 THR A C 1
ATOM 1372 O O . THR A 1 170 ? -11.648 -1.520 -6.586 1.00 98.88 170 THR A O 1
ATOM 1375 N N . GLY A 1 171 ? -9.636 -2.502 -6.882 1.00 98.75 171 GLY A N 1
ATOM 1376 C CA . GLY A 1 171 ? -8.971 -1.413 -7.581 1.00 98.75 171 GLY A CA 1
ATOM 1377 C C . GLY A 1 171 ? -8.609 -1.785 -9.013 1.00 98.75 171 GLY A C 1
ATOM 1378 O O . GLY A 1 171 ? -8.254 -2.929 -9.308 1.00 98.75 171 GLY A O 1
ATOM 1379 N N . HIS A 1 172 ? -8.685 -0.795 -9.898 1.00 98.88 172 HIS A N 1
ATOM 1380 C CA . HIS A 1 172 ? -8.247 -0.872 -11.285 1.00 98.88 172 HIS A CA 1
ATOM 1381 C C . HIS A 1 172 ? -7.034 0.031 -11.471 1.00 98.88 172 HIS A C 1
ATOM 1383 O O . HIS A 1 172 ? -7.088 1.234 -11.195 1.00 98.88 172 HIS A O 1
ATOM 1389 N N . PHE A 1 173 ? -5.964 -0.535 -12.013 1.00 98.88 173 PHE A N 1
ATOM 1390 C CA . PHE A 1 173 ? -4.684 0.141 -12.165 1.00 98.88 173 PHE A CA 1
ATOM 1391 C C . PHE A 1 173 ? -4.280 0.171 -13.632 1.00 98.88 173 PHE A C 1
ATOM 1393 O O . PHE A 1 173 ? -4.446 -0.819 -14.347 1.00 98.88 173 PHE A O 1
ATOM 1400 N N . ALA A 1 174 ? -3.735 1.298 -14.079 1.00 98.62 174 ALA A N 1
ATOM 1401 C CA . ALA A 1 174 ? -3.256 1.475 -15.443 1.00 98.62 174 ALA A CA 1
ATOM 1402 C C . ALA A 1 174 ? -1.774 1.840 -15.470 1.00 98.62 174 ALA A C 1
ATOM 1404 O O . ALA A 1 174 ? -1.264 2.513 -14.574 1.00 98.62 174 ALA A O 1
ATOM 1405 N N . LYS A 1 175 ? -1.082 1.415 -16.526 1.00 98.31 175 LYS A N 1
ATOM 1406 C CA . LYS A 1 175 ? 0.329 1.745 -16.731 1.00 98.31 175 LYS A CA 1
ATOM 1407 C C . LYS A 1 175 ? 0.461 3.215 -17.118 1.00 98.31 175 LYS A C 1
ATOM 1409 O O . LYS A 1 175 ? -0.201 3.662 -18.055 1.00 98.31 175 LYS A O 1
ATOM 1414 N N . SER A 1 176 ? 1.326 3.960 -16.435 1.00 97.19 176 SER A N 1
ATOM 1415 C CA . SER A 1 176 ? 1.668 5.324 -16.844 1.00 97.19 176 SER A CA 1
ATOM 1416 C C . SER A 1 176 ? 2.795 5.339 -17.887 1.00 97.19 176 SER A C 1
ATOM 1418 O O . SER A 1 176 ? 3.323 4.302 -18.289 1.00 97.19 176 SER A O 1
ATOM 1420 N N . ARG A 1 177 ? 3.180 6.542 -18.325 1.00 95.88 177 ARG A N 1
ATOM 1421 C CA . ARG A 1 177 ? 4.385 6.773 -19.142 1.00 95.88 177 ARG A CA 1
ATOM 1422 C C . ARG A 1 177 ? 5.630 7.093 -18.302 1.00 95.88 177 ARG A C 1
ATOM 1424 O O . ARG A 1 177 ? 6.686 7.338 -18.873 1.00 95.88 177 ARG A O 1
ATOM 1431 N N . VAL A 1 178 ? 5.501 7.135 -16.977 1.00 96.25 178 VAL A N 1
ATOM 1432 C CA . VAL A 1 178 ? 6.582 7.495 -16.054 1.00 96.25 178 VAL A CA 1
ATOM 1433 C C . VAL A 1 178 ? 7.352 6.233 -15.694 1.00 96.25 178 VAL A C 1
ATOM 1435 O O . VAL A 1 178 ? 6.771 5.282 -15.173 1.00 96.25 178 VAL A O 1
ATOM 1438 N N . ALA A 1 179 ? 8.649 6.212 -15.988 1.00 97.06 179 ALA A N 1
ATOM 1439 C CA . ALA A 1 179 ? 9.521 5.104 -15.616 1.00 97.06 179 ALA A CA 1
ATOM 1440 C C . ALA A 1 179 ? 9.778 5.085 -14.100 1.00 97.06 179 ALA A C 1
ATOM 1442 O O . ALA A 1 179 ? 9.770 6.130 -13.449 1.00 97.06 179 ALA A O 1
ATOM 1443 N N . LEU A 1 180 ? 10.048 3.904 -13.541 1.00 96.44 180 LEU A N 1
ATOM 1444 C CA . LEU A 1 180 ? 10.524 3.794 -12.160 1.00 96.44 180 LEU A CA 1
ATOM 1445 C C . LEU A 1 180 ? 11.994 4.241 -12.079 1.00 96.44 180 LEU A C 1
ATOM 1447 O O . LEU A 1 180 ? 12.890 3.518 -12.516 1.00 96.44 180 LEU A O 1
ATOM 1451 N N . THR A 1 181 ? 12.242 5.434 -11.530 1.00 96.06 181 THR A N 1
ATOM 1452 C CA . THR A 1 181 ? 13.574 6.065 -11.454 1.00 96.06 181 THR A CA 1
ATOM 1453 C C . THR A 1 181 ? 13.927 6.522 -10.036 1.00 96.06 181 THR A C 1
ATOM 1455 O O . THR A 1 181 ? 13.065 6.692 -9.174 1.00 96.06 181 THR A O 1
ATOM 1458 N N . GLU A 1 182 ? 15.214 6.765 -9.779 1.00 95.19 182 GLU A N 1
ATOM 1459 C CA . GLU A 1 182 ? 15.667 7.263 -8.472 1.00 95.19 182 GLU A CA 1
ATOM 1460 C C . GLU A 1 182 ? 15.111 8.657 -8.135 1.00 95.19 182 GLU A C 1
ATOM 1462 O O . GLU A 1 182 ? 14.907 8.959 -6.958 1.00 95.19 182 GLU A O 1
ATOM 1467 N N . GLU A 1 183 ? 14.818 9.477 -9.151 1.00 93.31 183 GLU A N 1
ATOM 1468 C CA . GLU A 1 183 ? 14.228 10.818 -9.009 1.00 93.31 183 GLU A CA 1
ATOM 1469 C C . GLU A 1 183 ? 12.863 10.782 -8.315 1.00 93.31 183 GLU A C 1
ATOM 1471 O O . GLU A 1 183 ? 12.550 11.673 -7.529 1.00 93.31 183 GLU A O 1
ATOM 1476 N N . ILE A 1 184 ? 12.076 9.726 -8.550 1.00 91.69 184 ILE A N 1
ATOM 1477 C CA . ILE A 1 184 ? 10.772 9.524 -7.902 1.00 91.69 184 ILE A CA 1
ATOM 1478 C C . ILE A 1 184 ? 10.871 8.703 -6.606 1.00 91.69 184 ILE A C 1
ATOM 1480 O O . ILE A 1 184 ? 9.861 8.238 -6.089 1.00 91.69 184 ILE A O 1
ATOM 1484 N N . GLY A 1 185 ? 12.082 8.487 -6.085 1.00 93.38 185 GLY A N 1
ATOM 1485 C CA . GLY A 1 185 ? 12.320 7.748 -4.845 1.00 93.38 185 GLY A CA 1
ATOM 1486 C C . GLY A 1 185 ? 12.454 6.230 -5.002 1.00 93.38 185 GLY A C 1
ATOM 1487 O O . GLY A 1 185 ? 12.646 5.543 -4.001 1.00 93.38 185 GLY A O 1
ATOM 1488 N N . TYR A 1 186 ? 12.421 5.684 -6.225 1.00 96.62 186 TYR A N 1
ATOM 1489 C CA . TYR A 1 186 ? 12.628 4.254 -6.485 1.00 96.62 186 TYR A CA 1
ATOM 1490 C C . TYR A 1 186 ? 14.128 3.889 -6.426 1.00 96.62 186 TYR A C 1
ATOM 1492 O O . TYR A 1 186 ? 14.792 3.647 -7.437 1.00 96.62 186 TYR A O 1
ATOM 1500 N N . LYS A 1 187 ? 14.683 3.870 -5.209 1.00 95.06 187 LYS A N 1
ATOM 1501 C CA . LYS A 1 187 ? 16.112 3.651 -4.922 1.00 95.06 187 LYS A CA 1
ATOM 1502 C C . LYS A 1 187 ? 16.337 2.828 -3.649 1.00 95.06 187 LYS A C 1
ATOM 1504 O O . LYS A 1 187 ? 15.422 2.663 -2.843 1.00 95.06 187 LYS A O 1
ATOM 1509 N N . LEU A 1 188 ? 17.535 2.245 -3.542 1.00 92.31 188 LEU A N 1
ATOM 1510 C CA . LEU A 1 188 ? 18.011 1.503 -2.364 1.00 92.31 188 LEU A CA 1
ATOM 1511 C C . LEU A 1 188 ? 18.722 2.420 -1.369 1.00 92.31 188 LEU A C 1
ATOM 1513 O O . LEU A 1 188 ? 18.607 3.656 -1.468 1.00 92.31 188 LEU A O 1
#

Radius of gyration: 25.32 Å; chains: 1; bounding box: 48×69×68 Å

Organism: NCBI:txid2864201

Foldseek 3Di:
DPPVPVVVVVVVVVVVVVVVVVVVVVCCVVVVVVVVVVVVVLLVLQLVLVQQLPCPLDCCNVPPFNQWGWDADAQKIKIKGWADQVQDDPVQFGDPVVVVVRFVVGQLRSVSSPVQWFRKDWPDKDKDFDATHRGAMKMKMKGWDDDDPFKTKIKIFIAGPVRDTGMIMMTMMTTDPGTQDVVSRSHD

pLDDT: mean 92.4, std 11.16, range [50.78, 98.94]